Protein AF-A0A933DJF2-F1 (afdb_monomer_lite)

pLDDT: mean 72.66, std 17.28, range [29.53, 96.0]

Sequence (293 aa):
MDVRRILSVLAVIAGLLLCGTALVAMSTLIEMKQTAKNAYNLLVQTKKEAKAEVARLLETRGMERNAILVGRQRRLTEVESIAVLFSNAAPKAEWVSVVRTGSGPTPAEAPSFKDRVCVEVDRFWAMSRALRAMRPGSGSGITWEELGIQKSAAEKMYWDAGITAARSVFGAFQAPRKDREGDGCGNLSSFLDPLTLGNEIVYILDAIGGEPKHIGGSPAHLRQWVLYDMRARLAEMRAEGGTDAQVKVIAMAKAAMKGEPWKYTATELALTADEAKATEPPVGKQVEEPKNG

Secondary structure (DSSP, 8-state):
--HHHHHHHHHHHHHHHHHHHHHHHHHHHHHHHHHHHHHHHHHHHHHHHHHHHHHHHHHHHHHHHHHHHHHHHHHHHHHHHHHHTTTT-S-TTTHHHHTTTS-PPPTT-PPPHHHHHHHHHHHHHHHHHHHHHTSTTSS----TGGGT--HHHHHHHHHHHHHHHHHHHHHHTTS-HHHH-SEEETTEEESS-HHHHHHHHHHHHHHTT--GGGGT--HHHHHHHHHHHHHHHHHHHHHH-HHHHHHHHHHHHHHHHHSTTT---TTTTT--HHHHHHHSPP-----------

Radius of gyration: 41.7 Å; chains: 1; bounding box: 83×97×118 Å

Foldseek 3Di:
DDPVVVVVVVVVVVVVVVVVVVVVVVVVVVVVVVVVVVVVVVVVVVVVVVVVVVVVVVVVVVVVVVVLVVLLVVLVVLLLVLVVVLPPPDDPFCLLPPVDPNDTDDPVCDDQLQSQLQSLLVNLVSLLVSVCLQDPPNSNPDHCVNSVHDPVSSLVSNLVSLLVNLLSLLCLLVDDVVSQPDAHHDQQRGSLQLVSSLVSSVVSQVSSVHAVVSSVDHPVRSLVSSLVSLLVSLVVLVVVDDDVSLVVSLVSVLCQCPDPPRNDQCVSSVHDPVSNVSSDDPPDPPPPDPPDD

Structure (mmCIF, N/CA/C/O backbone):
data_AF-A0A933DJF2-F1
#
_entry.id   AF-A0A933DJF2-F1
#
loop_
_atom_site.group_PDB
_atom_site.id
_atom_site.type_symbol
_atom_site.label_atom_id
_atom_site.label_alt_id
_atom_site.label_comp_id
_atom_site.label_asym_id
_atom_site.label_entity_id
_atom_site.label_seq_id
_atom_site.pdbx_PDB_ins_code
_atom_site.Cartn_x
_atom_site.Cartn_y
_atom_site.Cartn_z
_atom_site.occupancy
_atom_site.B_iso_or_equiv
_atom_site.auth_seq_id
_atom_site.auth_comp_id
_atom_site.auth_asym_id
_atom_site.auth_atom_id
_atom_site.pdbx_PDB_model_num
ATOM 1 N N . MET A 1 1 ? -52.878 74.086 87.624 1.00 54.19 1 MET A N 1
ATOM 2 C CA . MET A 1 1 ? -52.801 73.311 86.367 1.00 54.19 1 MET A CA 1
ATOM 3 C C . MET A 1 1 ? -53.099 71.870 86.728 1.00 54.19 1 MET A C 1
ATOM 5 O O . MET A 1 1 ? -52.426 71.330 87.594 1.00 54.19 1 MET A O 1
ATOM 9 N N . ASP A 1 2 ? -54.200 71.334 86.215 1.00 58.88 2 ASP A N 1
ATOM 10 C CA . ASP A 1 2 ? -54.864 70.165 86.794 1.00 58.88 2 ASP A CA 1
ATOM 11 C C . ASP A 1 2 ? -54.139 68.866 86.411 1.00 58.88 2 ASP A C 1
ATOM 13 O O . ASP A 1 2 ? -53.989 68.561 85.224 1.00 58.88 2 ASP A O 1
ATOM 17 N N . VAL A 1 3 ? -53.679 68.112 87.413 1.00 65.88 3 VAL A N 1
ATOM 18 C CA . VAL A 1 3 ? -52.906 66.862 87.266 1.00 65.88 3 VAL A CA 1
ATOM 19 C C . VAL A 1 3 ? -53.637 65.864 86.359 1.00 65.88 3 VAL A C 1
ATOM 21 O O . VAL A 1 3 ? -53.003 65.131 85.598 1.00 65.88 3 VAL A O 1
ATOM 24 N N . ARG A 1 4 ? -54.978 65.913 86.335 1.00 67.06 4 ARG A N 1
ATOM 25 C CA . ARG A 1 4 ? -55.812 65.119 85.422 1.00 67.06 4 ARG A CA 1
ATOM 26 C C . ARG A 1 4 ? -55.569 65.422 83.942 1.00 67.06 4 ARG A C 1
ATOM 28 O O . ARG A 1 4 ? -55.528 64.490 83.150 1.00 67.06 4 ARG A O 1
ATOM 35 N N . ARG A 1 5 ? -55.366 66.685 83.544 1.00 67.75 5 ARG A N 1
ATOM 36 C CA . ARG A 1 5 ? -55.108 67.028 82.130 1.00 67.75 5 ARG A CA 1
ATOM 37 C C . ARG A 1 5 ? -53.734 66.547 81.664 1.00 67.75 5 ARG A C 1
ATOM 39 O O . ARG A 1 5 ? -53.618 66.093 80.533 1.00 67.75 5 ARG A O 1
ATOM 46 N N . ILE A 1 6 ? -52.721 66.603 82.530 1.00 69.56 6 ILE A N 1
ATOM 47 C CA . ILE A 1 6 ? -51.364 66.126 82.209 1.00 69.56 6 ILE A CA 1
ATOM 48 C C . ILE A 1 6 ? -51.359 64.600 82.045 1.00 69.56 6 ILE A C 1
ATOM 50 O O . ILE A 1 6 ? -50.809 64.095 81.069 1.00 69.56 6 ILE A O 1
ATOM 54 N N . LEU A 1 7 ? -52.038 63.872 82.940 1.00 68.00 7 LEU A N 1
ATOM 55 C CA . LEU A 1 7 ? -52.189 62.416 82.841 1.00 68.00 7 LEU A CA 1
ATOM 56 C C . LEU A 1 7 ? -52.940 61.991 81.572 1.00 68.00 7 LEU A C 1
ATOM 58 O O . LEU A 1 7 ? -52.508 61.057 80.903 1.00 68.00 7 LEU A O 1
ATOM 62 N N . SER A 1 8 ? -54.009 62.699 81.192 1.00 69.94 8 SER A N 1
ATOM 63 C CA . SER A 1 8 ? -54.739 62.402 79.953 1.00 69.94 8 SER A CA 1
ATOM 64 C C . SER A 1 8 ? -53.899 62.648 78.698 1.00 69.94 8 SER A C 1
ATOM 66 O O . SER A 1 8 ? -53.937 61.842 77.773 1.00 69.94 8 SER A O 1
ATOM 68 N N . VAL A 1 9 ? -53.106 63.725 78.657 1.00 71.25 9 VAL A N 1
ATOM 69 C CA . VAL A 1 9 ? -52.222 64.010 77.513 1.00 71.25 9 VAL A CA 1
ATOM 70 C C . VAL A 1 9 ? -51.091 62.980 77.420 1.00 71.25 9 VAL A C 1
ATOM 72 O O . VAL A 1 9 ? -50.820 62.479 76.331 1.00 71.25 9 VAL A O 1
ATOM 75 N N . LEU A 1 10 ? -50.482 62.592 78.546 1.00 70.06 10 LEU A N 1
ATOM 76 C CA . LEU A 1 10 ? -49.468 61.532 78.577 1.00 70.06 10 LEU A CA 1
ATOM 77 C C . LEU A 1 10 ? -50.036 60.171 78.150 1.00 70.06 10 LEU A C 1
ATOM 79 O O . LEU A 1 10 ? -49.372 59.448 77.411 1.00 70.06 10 LEU A O 1
ATOM 83 N N . ALA A 1 11 ? -51.270 59.842 78.543 1.00 69.56 11 ALA A N 1
ATOM 84 C CA . ALA A 1 11 ? -51.943 58.615 78.117 1.00 69.56 11 ALA A CA 1
ATOM 85 C C . ALA A 1 11 ? -52.214 58.592 76.602 1.00 69.56 11 ALA A C 1
ATOM 87 O O . ALA A 1 11 ? -52.020 57.563 75.957 1.00 69.56 11 ALA A O 1
ATOM 88 N N . VAL A 1 12 ? -52.604 59.729 76.014 1.00 71.00 12 VAL A N 1
ATOM 89 C CA . VAL A 1 12 ? -52.817 59.854 74.561 1.00 71.00 12 VAL A CA 1
ATOM 90 C C . VAL A 1 12 ? -51.496 59.741 73.794 1.00 71.00 12 VAL A C 1
ATOM 92 O O . VAL A 1 12 ? -51.432 59.024 72.798 1.00 71.00 12 VAL A O 1
ATOM 95 N N . ILE A 1 13 ? -50.425 60.383 74.271 1.00 71.12 13 ILE A N 1
ATOM 96 C CA . ILE A 1 13 ? -49.093 60.286 73.654 1.00 71.12 13 ILE A CA 1
ATOM 97 C C . ILE A 1 13 ? -48.558 58.849 73.741 1.00 71.12 13 ILE A C 1
ATOM 99 O O . ILE A 1 13 ? -48.074 58.317 72.743 1.00 71.12 13 ILE A O 1
ATOM 103 N N . ALA A 1 14 ? -48.700 58.189 74.895 1.00 68.00 14 ALA A N 1
ATOM 104 C CA . ALA A 1 14 ? -48.321 56.787 75.061 1.00 68.00 14 ALA A CA 1
ATOM 105 C C . ALA A 1 14 ? -49.133 55.859 74.138 1.00 68.00 14 ALA A C 1
ATOM 107 O O . ALA A 1 14 ? -48.563 54.972 73.505 1.00 68.00 14 ALA A O 1
ATOM 108 N N . GLY A 1 15 ? -50.442 56.096 73.994 1.00 66.69 15 GLY A N 1
ATOM 109 C CA . GLY A 1 15 ? -51.305 55.346 73.078 1.00 66.69 15 GLY A CA 1
ATOM 110 C C . GLY A 1 15 ? -50.923 55.523 71.604 1.00 66.69 15 GLY A C 1
ATOM 111 O O . GLY A 1 15 ? -50.866 54.544 70.861 1.00 66.69 15 GLY A O 1
ATOM 112 N N . LEU A 1 16 ? -50.592 56.746 71.179 1.00 70.50 16 LEU A N 1
ATOM 113 C CA . LEU A 1 16 ? -50.143 57.026 69.811 1.00 70.50 16 LEU A CA 1
ATOM 114 C C . LEU A 1 16 ? -48.764 56.415 69.514 1.00 70.50 16 LEU A C 1
ATOM 116 O O . LEU A 1 16 ? -48.565 55.876 68.426 1.00 70.50 16 LEU A O 1
ATOM 120 N N . LEU A 1 17 ? -47.837 56.426 70.479 1.00 66.75 17 LEU A N 1
ATOM 121 C CA . LEU A 1 17 ? -46.532 55.761 70.355 1.00 66.75 17 LEU A CA 1
ATOM 122 C C . LEU A 1 17 ? -46.670 54.230 70.262 1.00 66.75 17 LEU A C 1
ATOM 124 O O . LEU A 1 17 ? -45.988 53.594 69.453 1.00 66.75 17 LEU A O 1
ATOM 128 N N . LEU A 1 18 ? -47.588 53.630 71.026 1.00 67.38 18 LEU A N 1
ATOM 129 C CA . LEU A 1 18 ? -47.886 52.195 70.949 1.00 67.38 18 LEU A CA 1
ATOM 130 C C . LEU A 1 18 ? -48.547 51.815 69.614 1.00 67.38 18 LEU A C 1
ATOM 132 O O . LEU A 1 18 ? -48.162 50.823 69.000 1.00 67.38 18 LEU A O 1
ATOM 136 N N . CYS A 1 19 ? -49.474 52.629 69.101 1.00 69.12 19 CYS A N 1
ATOM 137 C CA . CYS A 1 19 ? -50.055 52.417 67.771 1.00 69.12 19 CYS A CA 1
ATOM 138 C C . CYS A 1 19 ? -49.021 52.575 66.646 1.00 69.12 19 CYS A C 1
ATOM 140 O O . CYS A 1 19 ? -49.000 51.767 65.718 1.00 69.12 19 CYS A O 1
ATOM 142 N N . GLY A 1 20 ? -48.141 53.578 66.730 1.00 63.91 20 GLY A N 1
ATOM 143 C CA . GLY A 1 20 ? -47.076 53.795 65.747 1.00 63.91 20 GLY A CA 1
ATOM 144 C C . GLY A 1 20 ? -46.091 52.627 65.685 1.00 63.91 20 GLY A C 1
ATOM 145 O O . GLY A 1 20 ? -45.784 52.129 64.604 1.00 63.91 20 GLY A O 1
ATOM 146 N N . THR A 1 21 ? -45.656 52.126 66.842 1.00 69.56 21 THR A N 1
ATOM 147 C CA . THR A 1 21 ? -44.764 50.955 66.918 1.00 69.56 21 THR A CA 1
ATOM 148 C C . THR A 1 21 ? -45.451 49.665 66.456 1.00 69.56 21 THR A C 1
ATOM 150 O O . THR A 1 21 ? -44.830 48.876 65.746 1.00 69.56 21 THR A O 1
ATOM 153 N N . ALA A 1 22 ? -46.743 49.476 66.752 1.00 67.19 22 ALA A N 1
ATOM 154 C CA . ALA A 1 22 ? -47.525 48.338 66.261 1.00 67.19 22 ALA A CA 1
ATOM 155 C C . ALA A 1 22 ? -47.721 48.351 64.730 1.00 67.19 22 ALA A C 1
ATOM 157 O O . ALA A 1 22 ? -47.629 47.303 64.089 1.00 67.19 22 ALA A O 1
ATOM 158 N N . LEU A 1 23 ? -47.946 49.522 64.125 1.00 69.44 23 LEU A N 1
ATOM 159 C CA . LEU A 1 23 ? -48.065 49.676 62.668 1.00 69.44 23 LEU A CA 1
ATOM 160 C C . LEU A 1 23 ? -46.741 49.399 61.950 1.00 69.44 23 LEU A C 1
ATOM 162 O O . LEU A 1 23 ? -46.726 48.675 60.955 1.00 69.44 23 LEU A O 1
ATOM 166 N N . VAL A 1 24 ? -45.625 49.905 62.483 1.00 70.25 24 VAL A N 1
ATOM 167 C CA . VAL A 1 24 ? -44.285 49.615 61.945 1.00 70.25 24 VAL A CA 1
ATOM 168 C C . VAL A 1 24 ? -43.959 48.123 62.075 1.00 70.25 24 VAL A C 1
ATOM 170 O O . VAL A 1 24 ? -43.458 47.525 61.125 1.00 70.25 24 VAL A O 1
ATOM 173 N N . ALA A 1 25 ? -44.304 47.487 63.200 1.00 67.38 25 ALA A N 1
ATOM 174 C CA . ALA A 1 25 ? -44.123 46.047 63.392 1.00 67.38 25 ALA A CA 1
ATOM 175 C C . ALA A 1 25 ? -44.991 45.197 62.440 1.00 67.38 25 ALA A C 1
ATOM 177 O O . ALA A 1 25 ? -44.537 44.171 61.935 1.00 67.38 25 ALA A O 1
ATOM 178 N N . MET A 1 26 ? -46.226 45.617 62.145 1.00 69.19 26 MET A N 1
ATOM 179 C CA . MET A 1 26 ? -47.062 44.934 61.150 1.00 69.19 26 MET A CA 1
ATOM 180 C C . MET A 1 26 ? -46.539 45.122 59.723 1.00 69.19 26 MET A C 1
ATOM 182 O O . MET A 1 26 ? -46.521 44.156 58.961 1.00 69.19 26 MET A O 1
ATOM 186 N N . SER A 1 27 ? -46.076 46.324 59.366 1.00 73.25 27 SER A N 1
ATOM 187 C CA . SER A 1 27 ? -45.491 46.595 58.046 1.00 73.25 27 SER A CA 1
ATOM 188 C C . SER A 1 27 ? -44.246 45.742 57.800 1.00 73.25 27 SER A C 1
ATOM 190 O O . SER A 1 27 ? -44.142 45.091 56.761 1.00 73.25 27 SER A O 1
ATOM 192 N N . THR A 1 28 ? -43.343 45.654 58.783 1.00 71.31 28 THR A N 1
ATOM 193 C CA . THR A 1 28 ? -42.137 44.816 58.677 1.00 71.31 28 THR A CA 1
ATOM 194 C C . THR A 1 28 ? -42.477 43.329 58.596 1.00 71.31 28 THR A C 1
ATOM 196 O O . THR A 1 28 ? -41.889 42.614 57.791 1.00 71.31 28 THR A O 1
ATOM 199 N N . LEU A 1 29 ? -43.482 42.845 59.335 1.00 70.06 29 LEU A N 1
ATOM 200 C CA . LEU A 1 29 ? -43.956 41.459 59.217 1.00 70.06 29 LEU A CA 1
ATOM 201 C C . LEU A 1 29 ? -44.534 41.136 57.831 1.00 70.06 29 LEU A C 1
ATOM 203 O O . LEU A 1 29 ? -44.340 40.025 57.329 1.00 70.06 29 LEU A O 1
ATOM 207 N N . ILE A 1 30 ? -45.243 42.079 57.208 1.00 74.38 30 ILE A N 1
ATOM 208 C CA . ILE A 1 30 ? -45.786 41.918 55.852 1.00 74.38 30 ILE A CA 1
ATOM 209 C C . ILE A 1 30 ? -44.646 41.871 54.828 1.00 74.38 30 ILE A C 1
ATOM 211 O O . ILE A 1 30 ? -44.611 40.956 54.002 1.00 74.38 30 ILE A O 1
ATOM 215 N N . GLU A 1 31 ? -43.676 42.781 54.921 1.00 77.12 31 GLU A N 1
ATOM 216 C CA . GLU A 1 31 ? -42.491 42.790 54.054 1.00 77.12 31 GLU A CA 1
ATOM 217 C C . GLU A 1 31 ? -41.641 41.526 54.222 1.00 77.12 31 GLU A C 1
ATOM 219 O O . GLU A 1 31 ? -41.220 40.924 53.230 1.00 77.12 31 GLU A O 1
ATOM 224 N N . MET A 1 32 ? -41.448 41.052 55.456 1.00 68.88 32 MET A N 1
ATOM 225 C CA . MET A 1 32 ? -40.736 39.801 55.731 1.00 68.88 32 MET A CA 1
ATOM 226 C C . MET A 1 32 ? -41.461 38.592 55.132 1.00 68.88 32 MET A C 1
ATOM 228 O O . MET A 1 32 ? -40.817 37.737 54.522 1.00 68.88 32 MET A O 1
ATOM 232 N N . LYS A 1 33 ? -42.797 38.522 55.232 1.00 72.94 33 LYS A N 1
ATOM 233 C CA . LYS A 1 33 ? -43.589 37.455 54.593 1.00 72.94 33 LYS A CA 1
ATOM 234 C C . LYS A 1 33 ? -43.494 37.501 53.071 1.00 72.94 33 LYS A C 1
ATOM 236 O O . LYS A 1 33 ? -43.347 36.453 52.442 1.00 72.94 33 LYS A O 1
ATOM 241 N N . GLN A 1 34 ? -43.552 38.691 52.480 1.00 76.50 34 GLN A N 1
ATOM 242 C CA . GLN A 1 34 ? -43.439 38.865 51.033 1.00 76.50 34 GLN A CA 1
ATOM 243 C C . GLN A 1 34 ? -42.040 38.465 50.539 1.00 76.50 34 GLN A C 1
ATOM 245 O O . GLN A 1 34 ? -41.910 37.735 49.557 1.00 76.50 34 GLN A O 1
ATOM 250 N N . THR A 1 35 ? -40.996 38.859 51.270 1.00 74.12 35 THR A N 1
ATOM 251 C CA . THR A 1 35 ? -39.601 38.508 50.972 1.00 74.12 35 THR A CA 1
ATOM 252 C C . THR A 1 35 ? -39.369 37.003 51.096 1.00 74.12 35 THR A C 1
ATOM 254 O O . THR A 1 35 ? -38.789 36.396 50.198 1.00 74.12 35 THR A O 1
ATOM 257 N N . ALA A 1 36 ? -39.898 36.369 52.147 1.00 62.66 36 ALA A N 1
ATOM 258 C CA . ALA A 1 36 ? -39.829 34.920 52.325 1.00 62.66 36 ALA A CA 1
ATOM 259 C C . ALA A 1 36 ? -40.556 34.163 51.200 1.00 62.66 36 ALA A C 1
ATOM 261 O O . ALA A 1 36 ? -40.048 33.161 50.698 1.00 62.66 36 ALA A O 1
ATOM 262 N N . LYS A 1 37 ? -41.714 34.663 50.751 1.00 73.56 37 LYS A N 1
ATOM 263 C CA . LYS A 1 37 ? -42.463 34.085 49.625 1.00 73.56 37 LYS A CA 1
ATOM 264 C C . LYS A 1 37 ? -41.700 34.213 48.304 1.00 73.56 37 LYS A C 1
ATOM 266 O O . LYS A 1 37 ? -41.642 33.251 47.542 1.00 73.56 37 LYS A O 1
ATOM 271 N N . ASN A 1 38 ? -41.075 35.361 48.050 1.00 76.19 38 ASN A N 1
ATOM 272 C CA . ASN A 1 38 ? -40.258 35.578 46.855 1.00 76.19 38 ASN A CA 1
ATOM 273 C C . ASN A 1 38 ? -39.005 34.689 46.858 1.00 76.19 38 ASN A C 1
ATOM 275 O O . ASN A 1 38 ? -38.710 34.051 45.849 1.00 76.19 38 ASN A O 1
ATOM 279 N N . ALA A 1 39 ? -38.321 34.575 48.001 1.00 60.12 39 ALA A N 1
ATOM 280 C CA . ALA A 1 39 ? -37.176 33.682 48.168 1.00 60.12 39 ALA A CA 1
ATOM 281 C C . ALA A 1 39 ? -37.566 32.208 47.969 1.00 60.12 39 ALA A C 1
ATOM 283 O O . ALA A 1 39 ? -36.863 31.464 47.286 1.00 60.12 39 ALA A O 1
ATOM 284 N N . TYR A 1 40 ? -38.719 31.792 48.500 1.00 68.38 40 TYR A N 1
ATOM 285 C CA . TYR A 1 40 ? -39.252 30.447 48.290 1.00 68.38 40 TYR A CA 1
ATOM 286 C C . TYR A 1 40 ? -39.563 30.173 46.813 1.00 68.38 40 TYR A C 1
ATOM 288 O O . TYR A 1 40 ? -39.154 29.142 46.280 1.00 68.38 40 TYR A O 1
ATOM 296 N N . ASN A 1 41 ? -40.225 31.104 46.122 1.00 75.50 41 ASN A N 1
ATOM 297 C CA . ASN A 1 41 ? -40.526 30.961 44.696 1.00 75.50 41 ASN A CA 1
ATOM 298 C C . ASN A 1 41 ? -39.248 30.868 43.849 1.00 75.50 41 ASN A C 1
ATOM 300 O O . ASN A 1 41 ? -39.167 30.020 42.960 1.00 75.50 41 ASN A O 1
ATOM 304 N N . LEU A 1 42 ? -38.228 31.671 44.169 1.00 75.06 42 LEU A N 1
ATOM 305 C CA . LEU A 1 42 ? -36.927 31.621 43.504 1.00 75.06 42 LEU A CA 1
ATOM 306 C C . LEU A 1 42 ? -36.221 30.273 43.734 1.00 75.06 42 LEU A C 1
ATOM 308 O O . LEU A 1 42 ? -35.676 29.689 42.799 1.00 75.06 42 LEU A O 1
ATOM 312 N N . LEU A 1 43 ? -36.278 29.727 44.953 1.00 64.88 43 LEU A N 1
ATOM 313 C CA . LEU A 1 43 ? -35.737 28.397 45.267 1.00 64.88 43 LEU A CA 1
ATOM 314 C C . LEU A 1 43 ? -36.464 27.276 44.512 1.00 64.88 43 LEU A C 1
ATOM 316 O O . LEU A 1 43 ? -35.839 26.333 44.026 1.00 64.88 43 LEU A O 1
ATOM 320 N N . VAL A 1 44 ? -37.789 27.365 44.386 1.00 76.94 44 VAL A N 1
ATOM 321 C CA . VAL A 1 44 ? -38.575 26.388 43.620 1.00 76.94 44 VAL A CA 1
ATOM 322 C C . VAL A 1 44 ? -38.231 26.461 42.131 1.00 76.94 44 VAL A C 1
ATOM 324 O O . VAL A 1 44 ? -38.064 25.419 41.492 1.00 76.94 44 VAL A O 1
ATOM 327 N N . GLN A 1 45 ? -38.079 27.667 41.585 1.00 77.75 45 GLN A N 1
ATOM 328 C CA . GLN A 1 45 ? -37.743 27.876 40.181 1.00 77.75 45 GLN A CA 1
ATOM 329 C C . GLN A 1 45 ? -36.323 27.396 39.849 1.00 77.75 45 GLN A C 1
ATOM 331 O O . GLN A 1 45 ? -36.158 26.582 38.941 1.00 77.75 45 GLN A O 1
ATOM 336 N N . THR A 1 46 ? -35.325 27.778 40.646 1.00 67.50 46 THR A N 1
ATOM 337 C CA . THR A 1 46 ? -33.933 27.315 40.477 1.00 67.50 46 THR A CA 1
ATOM 338 C C . THR A 1 46 ? -33.811 25.795 40.603 1.00 67.50 46 THR A C 1
ATOM 340 O O . THR A 1 46 ? -33.107 25.157 39.823 1.00 67.50 46 THR A O 1
ATOM 343 N N . LYS A 1 47 ? -34.564 25.162 41.514 1.00 69.31 47 LYS A N 1
ATOM 344 C CA . LYS A 1 47 ? -34.628 23.694 41.613 1.00 69.31 47 LYS A CA 1
ATOM 345 C C . LYS A 1 47 ? -35.240 23.047 40.366 1.00 69.31 47 LYS A C 1
ATOM 347 O O . LYS A 1 47 ? -34.832 21.948 39.987 1.00 69.31 47 LYS A O 1
ATOM 352 N N . LYS A 1 48 ? -36.231 23.687 39.742 1.00 80.12 48 LYS A N 1
ATOM 353 C CA . LYS A 1 48 ? -36.858 23.201 38.504 1.00 80.12 48 LYS A CA 1
A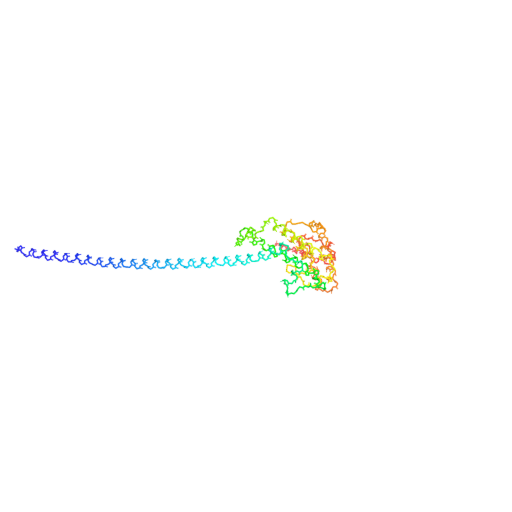TOM 354 C C . LYS A 1 48 ? -35.895 23.311 37.320 1.00 80.12 48 LYS A C 1
ATOM 356 O O . LYS A 1 48 ? -35.770 22.350 36.568 1.00 80.12 48 LYS A O 1
ATOM 361 N N . GLU A 1 49 ? -35.188 24.431 37.206 1.00 77.06 49 GLU A N 1
ATOM 362 C CA . GLU A 1 49 ? -34.166 24.667 36.179 1.00 77.06 49 GLU A CA 1
ATOM 363 C C . GLU A 1 49 ? -32.992 23.692 36.327 1.00 77.06 49 GLU A C 1
ATOM 365 O O . GLU A 1 49 ? -32.637 23.019 35.363 1.00 77.06 49 GLU A O 1
ATOM 370 N N . ALA A 1 50 ? -32.479 23.489 37.545 1.00 61.41 50 ALA A N 1
ATOM 371 C CA . ALA A 1 50 ? -31.424 22.510 37.809 1.00 61.41 50 ALA A CA 1
ATOM 372 C C . ALA A 1 50 ? -31.848 21.074 37.449 1.00 61.41 50 ALA A C 1
ATOM 374 O O . ALA A 1 50 ? -31.065 20.316 36.883 1.00 61.41 50 ALA A O 1
ATOM 375 N N . LYS A 1 51 ? -33.100 20.687 37.732 1.00 69.75 51 LYS A N 1
ATOM 376 C CA . LYS A 1 51 ? -33.630 19.377 37.316 1.00 69.75 51 LYS A CA 1
ATOM 377 C C . LYS A 1 51 ? -33.737 19.243 35.798 1.00 69.75 51 LYS A C 1
ATOM 379 O O . LYS A 1 51 ? -33.436 18.172 35.279 1.00 69.75 51 LYS A O 1
ATOM 384 N N . ALA A 1 52 ? -34.174 20.293 35.104 1.00 74.81 52 ALA A N 1
ATOM 385 C CA . ALA A 1 52 ? -34.268 20.295 33.647 1.00 74.81 52 ALA A CA 1
ATOM 386 C C . ALA A 1 52 ? -32.880 20.203 32.994 1.00 74.81 52 ALA A C 1
ATOM 388 O O . ALA A 1 52 ? -32.702 19.440 32.048 1.00 74.81 52 ALA A O 1
ATOM 389 N N . GLU A 1 53 ? -31.890 20.905 33.546 1.00 71.62 53 GLU A N 1
ATOM 390 C CA . GLU A 1 53 ? -30.508 20.853 33.069 1.00 71.62 53 GLU A CA 1
ATOM 391 C C . GLU A 1 53 ? -29.874 19.478 33.310 1.00 71.62 53 GLU A C 1
ATOM 393 O O . GLU A 1 53 ? -29.283 18.896 32.404 1.00 71.62 53 GLU A O 1
ATOM 398 N N . VAL A 1 54 ? -30.079 18.884 34.492 1.00 60.78 54 VAL A N 1
ATOM 399 C CA . VAL A 1 54 ? -29.643 17.504 34.769 1.00 60.78 54 VAL A CA 1
ATOM 400 C C . VAL A 1 54 ? -30.302 16.510 33.806 1.00 60.78 54 VAL A C 1
ATOM 402 O O . VAL A 1 54 ? -29.621 15.618 33.304 1.00 60.78 54 VAL A O 1
ATOM 405 N N . ALA A 1 55 ? -31.596 16.661 33.511 1.00 67.50 55 ALA A N 1
ATOM 406 C CA . ALA A 1 55 ? -32.292 15.804 32.551 1.00 67.50 55 ALA A CA 1
ATOM 407 C C . ALA A 1 55 ? -31.713 15.937 31.132 1.00 67.50 55 ALA A C 1
ATOM 409 O O . ALA A 1 55 ? -31.448 14.919 30.495 1.00 67.50 55 ALA A O 1
ATOM 410 N N . ARG A 1 56 ? -31.426 17.164 30.674 1.00 70.25 56 ARG A N 1
ATOM 411 C CA . ARG A 1 56 ? -30.754 17.412 29.389 1.00 70.25 56 ARG A CA 1
ATOM 412 C C . ARG A 1 56 ? -29.364 16.793 29.327 1.00 70.25 56 ARG A C 1
ATOM 414 O O . ARG A 1 56 ? -29.038 16.127 28.353 1.00 70.25 56 ARG A O 1
ATOM 421 N N . LEU A 1 57 ? -28.554 16.966 30.369 1.00 63.47 57 LEU A N 1
ATOM 422 C CA . LEU A 1 57 ? -27.215 16.375 30.429 1.00 63.47 57 LEU A CA 1
ATOM 423 C C . LEU A 1 57 ? -27.265 14.841 30.406 1.00 63.47 57 LEU A C 1
ATOM 425 O O . LEU A 1 57 ? -26.409 14.210 29.786 1.00 63.47 57 LEU A O 1
ATOM 429 N N . LEU A 1 58 ? -28.262 14.232 31.054 1.00 59.94 58 LEU A N 1
ATOM 430 C CA . LEU A 1 58 ? -28.483 12.785 31.010 1.00 59.94 58 LEU A CA 1
ATOM 431 C C . LEU A 1 58 ? -28.932 12.309 29.622 1.00 59.94 58 LEU A C 1
ATOM 433 O O . LEU A 1 58 ? -28.461 11.267 29.171 1.00 59.94 58 LEU A O 1
ATOM 437 N N . GLU A 1 59 ? -29.787 13.066 28.935 1.00 70.62 59 GLU A N 1
ATOM 438 C CA . GLU A 1 59 ? -30.227 12.772 27.567 1.00 70.62 59 GLU A CA 1
ATOM 439 C C . GLU A 1 59 ? -29.064 12.869 26.569 1.00 70.62 59 GLU A C 1
ATOM 441 O O . GLU A 1 59 ? -28.824 11.924 25.817 1.00 70.62 59 GLU A O 1
ATOM 446 N N . THR A 1 60 ? -28.263 13.938 26.629 1.00 67.00 60 THR A N 1
ATOM 447 C CA . THR A 1 60 ? -27.060 14.103 25.797 1.00 67.00 60 THR A CA 1
ATOM 448 C C . THR A 1 60 ? -26.049 12.986 26.045 1.00 67.00 60 THR A C 1
ATOM 450 O O . THR A 1 60 ? -25.608 12.343 25.094 1.00 67.00 60 THR A O 1
ATOM 453 N N . ARG A 1 61 ? -25.751 12.661 27.313 1.00 59.97 61 ARG A N 1
ATOM 454 C CA . ARG A 1 61 ? -24.883 11.517 27.651 1.00 59.97 61 ARG A CA 1
ATOM 455 C C . ARG A 1 61 ? -25.463 10.184 27.173 1.00 59.97 61 ARG A C 1
ATOM 457 O O . ARG A 1 61 ? -24.710 9.294 26.786 1.00 59.97 61 ARG A O 1
ATOM 464 N N . GLY A 1 62 ? -26.786 10.028 27.203 1.00 57.75 62 GLY A N 1
ATOM 465 C CA . GLY A 1 62 ? -27.487 8.857 26.677 1.00 57.75 62 GLY A CA 1
ATOM 466 C C . GLY A 1 62 ? -27.326 8.713 25.162 1.00 57.75 62 GLY A C 1
ATOM 467 O O . GLY A 1 62 ? -26.999 7.627 24.683 1.00 57.75 62 GLY A O 1
ATOM 468 N N . MET A 1 63 ? -27.479 9.809 24.416 1.00 60.84 63 MET A N 1
ATOM 469 C CA . MET A 1 63 ? -27.260 9.852 22.967 1.00 60.84 63 MET A CA 1
ATOM 470 C C . MET A 1 63 ? -25.796 9.593 22.596 1.00 60.84 63 MET A C 1
ATOM 472 O O . MET A 1 63 ? -25.534 8.774 21.717 1.00 60.84 63 MET A O 1
ATOM 476 N N . GLU A 1 64 ? -24.840 10.215 23.292 1.00 59.62 64 GLU A N 1
ATOM 477 C CA . GLU A 1 64 ? -23.403 9.970 23.104 1.00 59.62 64 GLU A CA 1
ATOM 478 C C . GLU A 1 64 ? -23.050 8.502 23.355 1.00 59.62 64 GLU A C 1
ATOM 480 O O . GLU A 1 64 ? -22.382 7.863 22.539 1.00 59.62 64 GLU A O 1
ATOM 485 N N . ARG A 1 65 ? -23.561 7.923 24.449 1.00 58.12 65 ARG A N 1
ATOM 486 C CA . ARG A 1 65 ? -23.370 6.504 24.762 1.00 58.12 65 ARG A CA 1
ATOM 487 C C . ARG A 1 65 ? -23.969 5.603 23.682 1.00 58.12 65 ARG A C 1
ATOM 489 O O . ARG A 1 65 ? -23.319 4.640 23.287 1.00 58.12 65 ARG A O 1
ATOM 496 N N . ASN A 1 66 ? -25.161 5.914 23.172 1.00 54.88 66 ASN A N 1
ATOM 497 C CA . ASN A 1 66 ? -25.770 5.163 22.072 1.00 54.88 66 ASN A CA 1
ATOM 498 C C . ASN A 1 66 ? -24.963 5.274 20.773 1.00 54.88 66 ASN A C 1
ATOM 500 O O . ASN A 1 66 ? -24.751 4.260 20.115 1.00 54.88 66 ASN A O 1
ATOM 504 N N . ALA A 1 67 ? -24.455 6.456 20.419 1.00 50.22 67 ALA A N 1
ATOM 505 C CA . ALA A 1 67 ? -23.598 6.629 19.247 1.00 50.22 67 ALA A CA 1
ATOM 506 C C . ALA A 1 67 ? -22.294 5.818 19.368 1.00 50.22 67 ALA A C 1
ATOM 508 O O . ALA A 1 67 ? -21.878 5.160 18.411 1.00 50.22 67 ALA A O 1
ATOM 509 N N . ILE A 1 68 ? -21.689 5.791 20.562 1.00 58.47 68 ILE A N 1
ATOM 510 C CA . ILE A 1 68 ? -20.520 4.954 20.866 1.00 58.47 68 ILE A CA 1
ATOM 511 C C . ILE A 1 68 ? -20.865 3.465 20.728 1.00 58.47 68 ILE A C 1
ATOM 513 O O . ILE A 1 68 ? -20.100 2.727 20.109 1.00 58.47 68 ILE A O 1
ATOM 517 N N . LEU A 1 69 ? -22.010 3.018 21.256 1.00 57.59 69 LEU A N 1
ATOM 518 C CA . LEU A 1 69 ? -22.448 1.618 21.197 1.00 57.59 69 LEU A CA 1
ATOM 519 C C . LEU A 1 69 ? -22.788 1.165 19.772 1.00 57.59 69 LEU A C 1
ATOM 521 O O . LEU A 1 69 ? -22.343 0.097 19.366 1.00 57.59 69 LEU A O 1
ATOM 525 N N . VAL A 1 70 ? -23.504 1.975 18.989 1.00 58.78 70 VAL A N 1
ATOM 526 C CA . VAL A 1 70 ? -23.809 1.686 17.575 1.00 58.78 70 VAL A CA 1
ATOM 527 C C . VAL A 1 70 ? -22.524 1.663 16.745 1.00 58.78 70 VAL A C 1
ATOM 529 O O . VAL A 1 70 ? -22.309 0.743 15.954 1.00 58.78 70 VAL A O 1
ATOM 532 N N . GLY A 1 71 ? -21.622 2.626 16.964 1.00 57.25 71 GLY A N 1
ATOM 533 C CA . GLY A 1 71 ? -20.303 2.636 16.333 1.00 57.25 71 GLY A CA 1
ATOM 534 C C . GLY A 1 71 ? -19.459 1.420 16.722 1.00 57.25 71 GLY A C 1
ATOM 535 O O . GLY A 1 71 ? -18.786 0.838 15.872 1.00 57.25 71 GLY A O 1
ATOM 536 N N . ARG A 1 72 ? -19.518 0.995 17.990 1.00 57.25 72 ARG A N 1
ATOM 537 C CA . ARG A 1 72 ? -18.870 -0.229 18.475 1.00 57.25 72 ARG A CA 1
ATOM 538 C C . ARG A 1 72 ? -19.472 -1.470 17.821 1.00 57.25 72 ARG A C 1
ATOM 540 O O . ARG A 1 72 ? -18.705 -2.262 17.299 1.00 57.25 72 ARG A O 1
ATOM 547 N N . GLN A 1 73 ? -20.796 -1.607 17.757 1.00 57.50 73 GLN A N 1
ATOM 548 C CA . GLN A 1 73 ? -21.464 -2.762 17.146 1.00 57.50 73 GLN A CA 1
ATOM 549 C C . GLN A 1 73 ? -21.137 -2.900 15.656 1.00 57.50 73 GLN A C 1
ATOM 551 O O . GLN A 1 73 ? -20.847 -3.998 15.185 1.00 57.50 73 GLN A O 1
ATOM 556 N N . ARG A 1 74 ? -21.128 -1.785 14.913 1.00 57.69 74 ARG A N 1
ATOM 557 C CA . ARG A 1 74 ? -20.733 -1.777 13.498 1.00 57.69 74 ARG A CA 1
ATOM 558 C C . ARG A 1 74 ? -19.292 -2.253 13.317 1.00 57.69 74 ARG A C 1
ATOM 560 O O . ARG A 1 74 ? -19.037 -3.086 12.456 1.00 57.69 74 ARG A O 1
ATOM 567 N N . ARG A 1 75 ? -18.368 -1.758 14.147 1.00 56.44 75 ARG A N 1
ATOM 568 C CA . ARG A 1 75 ? -16.962 -2.191 14.131 1.00 56.44 75 ARG A CA 1
ATOM 569 C C . ARG A 1 75 ? -16.807 -3.652 14.542 1.00 56.44 75 ARG A C 1
ATOM 571 O O . ARG A 1 75 ? -16.001 -4.346 13.946 1.00 56.44 75 ARG A O 1
ATOM 578 N N . LEU A 1 76 ? -17.586 -4.120 15.513 1.00 57.19 76 LEU A N 1
ATOM 579 C CA . LEU A 1 76 ? -17.576 -5.512 15.956 1.00 57.19 76 LEU A CA 1
ATOM 580 C C . LEU A 1 76 ? -18.045 -6.433 14.828 1.00 57.19 76 LEU A C 1
ATOM 582 O O . LEU A 1 76 ? -17.350 -7.380 14.512 1.00 57.19 76 LEU A O 1
ATOM 586 N N . THR A 1 77 ? -19.113 -6.059 14.121 1.00 60.62 77 THR A N 1
ATOM 587 C CA . THR A 1 77 ? -19.604 -6.793 12.940 1.00 60.62 77 THR A CA 1
ATOM 588 C C . THR A 1 77 ? -18.571 -6.809 11.807 1.00 60.62 77 THR A C 1
ATOM 590 O O . THR A 1 77 ? -18.345 -7.841 11.183 1.00 60.62 77 THR A O 1
ATOM 593 N N . GLU A 1 78 ? -17.916 -5.675 11.534 1.00 58.47 78 GLU A N 1
ATOM 594 C CA . GLU A 1 78 ? -16.855 -5.586 10.521 1.00 58.47 78 GLU A CA 1
ATOM 595 C C . GLU A 1 78 ? -15.675 -6.493 10.891 1.00 58.47 78 GLU A C 1
ATOM 597 O O . GLU A 1 78 ? -15.230 -7.298 10.076 1.00 58.47 78 GLU A O 1
ATOM 602 N N . VAL A 1 79 ? -15.223 -6.439 12.142 1.00 54.03 79 VAL A N 1
ATOM 603 C CA . VAL A 1 79 ? -14.119 -7.258 12.642 1.00 54.03 79 VAL A CA 1
ATOM 604 C C . VAL A 1 79 ? -14.484 -8.746 12.716 1.00 54.03 79 VAL A C 1
ATOM 606 O O . VAL A 1 79 ? -13.657 -9.568 12.344 1.00 54.03 79 VAL A O 1
ATOM 609 N N . GLU A 1 80 ? -15.702 -9.108 13.120 1.00 56.06 80 GLU A N 1
ATOM 610 C CA . GLU A 1 80 ? -16.210 -10.488 13.123 1.00 56.06 80 GLU A CA 1
ATOM 611 C C . GLU A 1 80 ? -16.319 -11.049 11.706 1.00 56.06 80 GLU A C 1
ATOM 613 O O . GLU A 1 80 ? -15.876 -12.167 11.451 1.00 56.06 80 GLU A O 1
ATOM 618 N N . SER A 1 81 ? -16.843 -10.263 10.759 1.00 57.06 81 SER A N 1
ATOM 619 C CA . SER A 1 81 ? -16.893 -10.667 9.351 1.00 57.06 81 SER A CA 1
ATOM 620 C C . SER A 1 81 ? -15.488 -10.937 8.819 1.00 57.06 81 SER A C 1
ATOM 622 O O . SER A 1 81 ? -15.250 -11.948 8.175 1.00 57.06 81 SER A O 1
ATOM 624 N N . ILE A 1 82 ? -14.528 -10.096 9.188 1.00 53.84 82 ILE A N 1
ATOM 625 C CA . ILE A 1 82 ? -13.122 -10.220 8.826 1.00 53.84 82 ILE A CA 1
ATOM 626 C C . ILE A 1 82 ? -12.471 -11.434 9.530 1.00 53.84 82 ILE A C 1
ATOM 628 O O . ILE A 1 82 ? -11.763 -12.203 8.888 1.00 53.84 82 ILE A O 1
ATOM 632 N N . ALA A 1 83 ? -12.787 -11.687 10.801 1.00 51.12 83 ALA A N 1
ATOM 633 C CA . ALA A 1 83 ? -12.337 -12.832 11.596 1.00 51.12 83 ALA A CA 1
ATOM 634 C C . ALA A 1 83 ? -12.830 -14.193 11.071 1.00 51.12 83 ALA A C 1
ATOM 636 O O . ALA A 1 83 ? -12.042 -15.136 10.972 1.00 51.12 83 ALA A O 1
ATOM 637 N N . VAL A 1 84 ? -14.106 -14.299 10.686 1.00 52.75 84 VAL A N 1
ATOM 638 C CA . VAL A 1 84 ? -14.689 -15.506 10.063 1.00 52.75 84 VAL A CA 1
ATOM 639 C C . VAL A 1 84 ? -13.986 -15.840 8.744 1.00 52.75 84 VAL A C 1
ATOM 641 O O . VAL A 1 84 ? -13.786 -17.005 8.406 1.00 52.75 84 VAL A O 1
ATOM 644 N N . LEU A 1 85 ? -13.518 -14.824 8.023 1.00 51.06 85 LEU A N 1
ATOM 645 C CA . LEU A 1 85 ? -12.739 -14.996 6.795 1.00 51.06 85 LEU A CA 1
ATOM 646 C C . LEU A 1 85 ? -11.293 -15.449 7.042 1.00 51.06 85 LEU A C 1
ATOM 648 O O . LEU A 1 85 ? -10.596 -15.838 6.099 1.00 51.06 85 LEU A O 1
ATOM 652 N N . PHE A 1 86 ? -10.832 -15.411 8.293 1.00 51.22 86 PHE A N 1
ATOM 653 C CA . PHE A 1 86 ? -9.499 -15.854 8.693 1.00 51.22 86 PHE A CA 1
ATOM 654 C C . PHE A 1 86 ? -9.469 -17.243 9.330 1.00 51.22 86 PHE A C 1
ATOM 656 O O . PHE A 1 86 ? -8.419 -17.881 9.327 1.00 51.22 86 PHE A O 1
ATOM 663 N N . SER A 1 87 ? -10.595 -17.753 9.831 1.00 45.81 87 SER A N 1
ATOM 664 C CA . SER A 1 87 ? -10.661 -19.016 10.580 1.00 45.81 87 SER A CA 1
ATOM 665 C C . SER A 1 87 ? -10.687 -20.293 9.719 1.00 45.81 87 SER A C 1
ATOM 667 O O . SER A 1 87 ? -11.048 -21.354 10.216 1.00 45.81 87 SER A O 1
ATOM 669 N N . ASN A 1 88 ? -10.241 -20.241 8.456 1.00 39.66 88 ASN A N 1
ATOM 670 C CA . ASN A 1 88 ? -10.198 -21.376 7.511 1.00 39.66 88 ASN A CA 1
ATOM 671 C C . ASN A 1 88 ? -11.561 -21.934 7.032 1.00 39.66 88 ASN A C 1
ATOM 673 O O . ASN A 1 88 ? -11.591 -23.037 6.491 1.00 39.66 88 ASN A O 1
ATOM 677 N N . ALA A 1 89 ? -12.676 -21.204 7.162 1.00 35.88 89 ALA A N 1
ATOM 678 C CA . ALA A 1 89 ? -14.000 -21.723 6.777 1.00 35.88 89 ALA A CA 1
ATOM 679 C C . ALA A 1 89 ? -14.484 -21.358 5.357 1.00 35.88 89 ALA A C 1
ATOM 681 O O . ALA A 1 89 ? -15.371 -22.034 4.846 1.00 35.88 89 ALA A O 1
ATOM 682 N N . ALA A 1 90 ? -13.924 -20.340 4.692 1.00 35.06 90 ALA A N 1
ATOM 683 C CA . ALA A 1 90 ? -14.338 -19.996 3.329 1.00 35.06 90 ALA A CA 1
ATOM 684 C C . ALA A 1 90 ? -13.440 -20.708 2.296 1.00 35.06 90 ALA A C 1
ATOM 686 O O . ALA A 1 90 ? -12.221 -20.486 2.295 1.00 35.06 90 ALA A O 1
ATOM 687 N N . PRO A 1 91 ? -13.992 -21.538 1.389 1.00 35.62 91 PRO A N 1
ATOM 688 C CA . PRO A 1 91 ? -13.259 -22.028 0.232 1.00 35.62 91 PRO A CA 1
ATOM 689 C C . PRO A 1 91 ? -12.687 -20.827 -0.523 1.00 35.62 91 PRO A C 1
ATOM 691 O O . PRO A 1 91 ? -13.386 -19.840 -0.743 1.00 35.62 91 PRO A O 1
ATOM 694 N N . LYS A 1 92 ? -11.435 -20.929 -0.983 1.00 44.12 92 LYS A N 1
ATOM 695 C CA . LYS A 1 92 ? -10.721 -19.923 -1.800 1.00 44.12 92 LYS A CA 1
ATOM 696 C C . LYS A 1 92 ? -11.509 -19.393 -3.025 1.00 44.12 92 LYS A C 1
ATOM 698 O O . LYS A 1 92 ? -11.052 -18.456 -3.666 1.00 44.12 92 LYS A O 1
ATOM 703 N N . ALA A 1 93 ? -12.662 -19.981 -3.351 1.00 35.94 93 ALA A N 1
ATOM 704 C CA . ALA A 1 93 ? -13.568 -19.594 -4.427 1.00 35.94 93 ALA A CA 1
ATOM 705 C C . ALA A 1 93 ? -14.700 -18.627 -4.004 1.00 35.94 93 ALA A C 1
ATOM 707 O O . ALA A 1 93 ? -15.200 -17.887 -4.847 1.00 35.94 93 ALA A O 1
ATOM 708 N N . GLU A 1 94 ? -15.114 -18.580 -2.732 1.00 37.91 94 GLU A N 1
ATOM 709 C CA . GLU A 1 94 ? -16.338 -17.850 -2.347 1.00 37.91 94 GLU A CA 1
ATOM 710 C C . GLU A 1 94 ? -16.161 -16.322 -2.289 1.00 37.91 94 GLU A C 1
ATOM 712 O O . GLU A 1 94 ? -17.112 -15.587 -2.568 1.00 37.91 94 GLU A O 1
ATOM 717 N N . TRP A 1 95 ? -14.942 -15.815 -2.061 1.00 36.47 95 TRP A N 1
ATOM 718 C CA . TRP A 1 95 ? -14.663 -14.367 -2.105 1.00 36.47 95 TRP A CA 1
ATOM 719 C C . TRP A 1 95 ? -14.815 -13.752 -3.506 1.00 36.47 95 TRP A C 1
ATOM 721 O O . TRP A 1 95 ? -15.139 -12.571 -3.612 1.00 36.47 95 TRP A O 1
ATOM 731 N N . VAL A 1 96 ? -14.686 -14.553 -4.574 1.00 40.28 96 VAL A N 1
ATOM 732 C CA . VAL A 1 96 ? -14.953 -14.108 -5.958 1.00 40.28 96 VAL A CA 1
ATOM 733 C C . VAL A 1 96 ? -16.418 -13.676 -6.120 1.00 40.28 96 VAL A C 1
ATOM 735 O O . VAL A 1 96 ? -16.722 -12.784 -6.907 1.00 40.28 96 VAL A O 1
ATOM 738 N N . SER A 1 97 ? -17.327 -14.257 -5.328 1.00 34.69 97 SER A N 1
ATOM 739 C CA . SER A 1 97 ? -18.768 -13.999 -5.411 1.00 34.69 97 SER A CA 1
ATOM 740 C C . SER A 1 97 ? -19.273 -12.927 -4.435 1.00 34.69 97 SER A C 1
ATOM 742 O O . SER A 1 97 ? -20.170 -12.161 -4.794 1.00 34.69 97 SER A O 1
ATOM 744 N N . VAL A 1 98 ? -18.688 -12.822 -3.234 1.00 36.44 98 VAL A N 1
ATOM 745 C CA . VAL A 1 98 ? -19.181 -11.937 -2.157 1.00 36.44 98 VAL A CA 1
ATOM 746 C C . VAL A 1 98 ? -18.778 -10.474 -2.361 1.00 36.44 98 VAL A C 1
ATOM 748 O O . VAL A 1 98 ? -19.523 -9.579 -1.973 1.00 36.44 98 VAL A O 1
ATOM 751 N N . VAL A 1 99 ? -17.649 -10.203 -3.023 1.00 39.59 99 VAL A N 1
ATOM 752 C CA . VAL A 1 99 ? -17.206 -8.818 -3.274 1.00 39.59 99 VAL A CA 1
ATOM 753 C C . VAL A 1 99 ? -17.884 -8.199 -4.489 1.00 39.59 99 VAL A C 1
ATOM 755 O O . VAL A 1 99 ? -17.886 -6.976 -4.615 1.00 39.59 99 VAL A O 1
ATOM 758 N N . ARG A 1 100 ? -18.477 -9.003 -5.386 1.00 35.06 100 ARG A N 1
ATOM 759 C CA . ARG A 1 100 ? -18.966 -8.458 -6.656 1.00 35.06 100 ARG A CA 1
ATOM 760 C C . ARG A 1 100 ? -20.421 -8.753 -7.015 1.00 35.06 100 ARG A C 1
ATOM 762 O O . ARG A 1 100 ? -21.087 -7.782 -7.344 1.00 35.06 100 ARG A O 1
ATOM 769 N N . THR A 1 101 ? -20.969 -9.972 -6.943 1.00 31.86 101 THR A N 1
ATOM 770 C CA . THR A 1 101 ? -22.305 -10.206 -7.566 1.00 31.86 101 THR A CA 1
ATOM 771 C C . THR A 1 101 ? -23.073 -11.486 -7.176 1.00 31.86 101 THR A C 1
ATOM 773 O O . THR A 1 101 ? -24.019 -11.840 -7.871 1.00 31.86 101 THR A O 1
ATOM 776 N N . GLY A 1 102 ? -22.760 -12.198 -6.089 1.00 29.53 102 GLY A N 1
ATOM 777 C CA . GLY A 1 102 ? -23.671 -13.239 -5.570 1.00 29.53 102 GLY A CA 1
ATOM 778 C C . GLY A 1 102 ? -23.975 -14.412 -6.522 1.00 29.53 102 GLY A C 1
ATOM 779 O O . GLY A 1 102 ? -25.102 -14.896 -6.574 1.00 29.53 102 GLY A O 1
ATOM 780 N N . SER A 1 103 ? -22.992 -14.891 -7.285 1.00 31.58 103 SER A N 1
ATOM 781 C CA . SER A 1 103 ? -23.050 -16.175 -8.003 1.00 31.58 103 SER A CA 1
ATOM 782 C C . SER A 1 103 ? -21.626 -16.722 -8.132 1.00 31.58 103 SER A C 1
ATOM 784 O O . SER A 1 103 ? -20.722 -15.984 -8.519 1.00 31.58 103 SER A O 1
ATOM 786 N N . GLY A 1 104 ? -21.402 -17.966 -7.701 1.00 31.25 104 GLY A N 1
ATOM 787 C CA . GLY A 1 104 ? -20.071 -18.582 -7.641 1.00 31.25 104 GLY A CA 1
ATOM 788 C C . GLY A 1 104 ? -19.636 -19.194 -8.982 1.00 31.25 104 GLY A C 1
ATOM 789 O O . GLY A 1 104 ? -20.508 -19.680 -9.703 1.00 31.25 104 GLY A O 1
ATOM 790 N N . PRO A 1 105 ? -18.329 -19.218 -9.317 1.00 33.69 105 PRO A N 1
ATOM 791 C CA . PRO A 1 105 ? -17.883 -19.610 -10.649 1.00 33.69 105 PRO A CA 1
ATOM 792 C C . PRO A 1 105 ? -17.490 -21.101 -10.776 1.00 33.69 105 PRO A C 1
ATOM 794 O O . PRO A 1 105 ? -16.836 -21.676 -9.905 1.00 33.69 105 PRO A O 1
ATOM 797 N N . THR A 1 106 ? -17.858 -21.713 -11.900 1.00 35.69 106 THR A N 1
ATOM 798 C CA . THR A 1 106 ? -17.398 -22.994 -12.463 1.00 35.69 106 THR A CA 1
ATOM 799 C C . THR A 1 106 ? -15.972 -22.901 -13.053 1.00 35.69 106 THR A C 1
ATOM 801 O O . THR A 1 106 ? -15.456 -21.808 -13.262 1.00 35.69 106 THR A O 1
ATOM 804 N N . PRO A 1 107 ? -15.272 -24.017 -13.354 1.00 36.53 107 PRO A N 1
ATOM 805 C CA . PRO A 1 107 ? -13.845 -24.015 -13.730 1.00 36.53 107 PRO A CA 1
ATOM 806 C C . PRO A 1 107 ? -13.451 -23.225 -14.998 1.00 36.53 107 PRO A C 1
ATOM 808 O O . PRO A 1 107 ? -12.265 -22.975 -15.202 1.00 36.53 107 PRO A O 1
ATOM 811 N N . ALA A 1 108 ? -14.413 -22.813 -15.834 1.00 37.72 108 ALA A N 1
ATOM 812 C CA . ALA A 1 108 ? -14.204 -21.888 -16.957 1.00 37.72 108 ALA A CA 1
ATOM 813 C C . ALA A 1 108 ? -14.115 -20.406 -16.523 1.00 37.72 108 ALA A C 1
ATOM 815 O O . ALA A 1 108 ? -13.804 -19.534 -17.329 1.00 37.72 108 ALA A O 1
ATOM 816 N N . GLU A 1 109 ? -14.359 -20.124 -15.246 1.00 45.94 109 GLU A N 1
ATOM 817 C CA . GLU A 1 109 ? -14.485 -18.794 -14.651 1.00 45.94 109 GLU A CA 1
ATOM 818 C C . GLU A 1 109 ? -13.413 -18.582 -13.566 1.00 45.94 109 GLU A C 1
ATOM 820 O O . GLU A 1 109 ? -13.654 -17.979 -12.518 1.00 45.94 109 GLU A O 1
ATOM 825 N N . ALA A 1 110 ? -12.201 -19.106 -13.790 1.00 42.06 110 ALA A N 1
ATOM 826 C CA . ALA A 1 110 ? -11.073 -18.768 -12.934 1.00 42.06 110 ALA A CA 1
ATOM 827 C C . ALA A 1 110 ? -10.865 -17.240 -12.992 1.00 42.06 110 ALA A C 1
ATOM 829 O O . ALA A 1 110 ? -10.653 -16.711 -14.088 1.00 42.06 110 ALA A O 1
ATOM 830 N N . PRO A 1 111 ? -10.918 -16.526 -11.850 1.00 57.09 111 PRO A N 1
ATOM 831 C CA . PRO A 1 111 ? -10.790 -15.072 -11.826 1.00 57.09 111 PRO A CA 1
ATOM 832 C C . PRO A 1 111 ? -9.502 -14.660 -12.529 1.00 57.09 111 PRO A C 1
ATOM 834 O O . PRO A 1 111 ? -8.474 -15.342 -12.389 1.00 57.09 111 PRO A O 1
ATOM 837 N N . SER A 1 112 ? -9.555 -13.567 -13.297 1.00 68.50 112 SER A N 1
ATOM 838 C CA . SER A 1 112 ? -8.386 -13.085 -14.029 1.00 68.50 112 SER A CA 1
ATOM 839 C C . SER A 1 112 ? -7.226 -12.852 -13.060 1.00 68.50 112 SER A C 1
ATOM 841 O O . SER A 1 112 ? -7.421 -12.673 -11.857 1.00 68.50 112 SER A O 1
ATOM 843 N N . PHE A 1 113 ? -5.989 -12.859 -13.560 1.00 73.56 113 PHE A N 1
ATOM 844 C CA . PHE A 1 113 ? -4.834 -12.552 -12.714 1.00 73.56 113 PHE A CA 1
ATOM 845 C C . PHE A 1 113 ? -5.043 -11.252 -11.915 1.00 73.56 113 PHE A C 1
ATOM 847 O O . PHE A 1 113 ? -4.808 -11.244 -10.710 1.00 73.56 113 PHE A O 1
ATOM 854 N N . LYS A 1 114 ? -5.569 -10.204 -12.564 1.00 75.75 114 LYS A N 1
ATOM 855 C CA . LYS A 1 114 ? -5.889 -8.921 -11.927 1.00 75.75 114 LYS A CA 1
ATOM 856 C C . LYS A 1 114 ? -6.906 -9.085 -10.807 1.00 75.75 114 LYS A C 1
ATOM 858 O O . LYS A 1 114 ? -6.635 -8.636 -9.703 1.00 75.75 114 LYS A O 1
ATOM 863 N N . ASP A 1 115 ? -8.007 -9.798 -11.052 1.00 74.56 115 ASP A N 1
ATOM 864 C CA . ASP A 1 115 ? -9.023 -10.048 -10.022 1.00 74.56 115 ASP A CA 1
ATOM 865 C C . ASP A 1 115 ? -8.422 -10.770 -8.812 1.00 74.56 115 ASP A C 1
ATOM 867 O O . ASP A 1 115 ? -8.721 -10.423 -7.674 1.00 74.56 115 ASP A O 1
ATOM 871 N N . ARG A 1 116 ? -7.514 -11.728 -9.041 1.00 73.19 116 ARG A N 1
ATOM 872 C CA . ARG A 1 116 ? -6.803 -12.406 -7.949 1.00 73.19 116 ARG A CA 1
ATOM 873 C C . ARG A 1 116 ? -5.920 -11.444 -7.157 1.00 73.19 116 ARG A C 1
ATOM 875 O O . ARG A 1 116 ? -5.973 -11.469 -5.934 1.00 73.19 116 ARG A O 1
ATOM 882 N N . VAL A 1 117 ? -5.143 -10.581 -7.819 1.00 78.75 117 VAL A N 1
ATOM 883 C CA . VAL A 1 117 ? -4.330 -9.575 -7.111 1.00 78.75 117 VAL A CA 1
ATOM 884 C C . VAL A 1 117 ? -5.214 -8.607 -6.329 1.00 78.75 117 VAL A C 1
ATOM 886 O O . VAL A 1 117 ? -4.932 -8.349 -5.163 1.00 78.75 117 VAL A O 1
ATOM 889 N N . CYS A 1 118 ? -6.294 -8.120 -6.940 1.00 79.50 118 CYS A N 1
ATOM 890 C CA . CYS A 1 118 ? -7.245 -7.214 -6.305 1.00 79.50 118 CYS A CA 1
ATOM 891 C C . CYS A 1 118 ? -7.840 -7.809 -5.037 1.00 79.50 118 CYS A C 1
ATOM 893 O O . CYS A 1 118 ? -7.812 -7.170 -3.993 1.00 79.50 118 CYS A O 1
ATOM 895 N N . VAL A 1 119 ? -8.305 -9.057 -5.109 1.00 76.75 119 VAL A N 1
ATOM 896 C CA . VAL A 1 119 ? -8.870 -9.756 -3.953 1.00 76.75 119 VAL A CA 1
ATOM 897 C C . VAL A 1 119 ? -7.854 -9.853 -2.816 1.00 76.75 119 VAL A C 1
ATOM 899 O O . VAL A 1 119 ? -8.202 -9.565 -1.674 1.00 76.75 119 VAL A O 1
ATOM 902 N N . GLU A 1 120 ? -6.598 -10.210 -3.097 1.00 78.88 120 GLU A N 1
ATOM 903 C CA . GLU A 1 120 ? -5.585 -10.332 -2.042 1.00 78.88 120 GLU A CA 1
ATOM 904 C C . GLU A 1 120 ? -5.187 -8.970 -1.444 1.00 78.88 120 GLU A C 1
ATOM 906 O O . GLU A 1 120 ? -5.030 -8.854 -0.226 1.00 78.88 120 GLU A O 1
ATOM 911 N N . VAL A 1 121 ? -5.078 -7.922 -2.267 1.00 82.88 121 VAL A N 1
ATOM 912 C CA . VAL A 1 121 ? -4.782 -6.551 -1.810 1.00 82.88 121 VAL A CA 1
ATOM 913 C C . VAL A 1 121 ? -5.934 -5.984 -0.979 1.00 82.88 121 VAL A C 1
ATOM 915 O O . VAL A 1 121 ? -5.715 -5.484 0.128 1.00 82.88 121 VAL A O 1
ATOM 918 N N . ASP A 1 122 ? -7.173 -6.113 -1.452 1.00 78.12 122 ASP A N 1
ATOM 919 C CA . ASP A 1 122 ? -8.358 -5.652 -0.730 1.00 78.12 122 ASP A CA 1
ATOM 920 C C . ASP A 1 122 ? -8.529 -6.403 0.592 1.00 78.12 122 ASP A C 1
ATOM 922 O O . ASP A 1 122 ? -8.819 -5.787 1.625 1.00 78.12 122 ASP A O 1
ATOM 926 N N . ARG A 1 123 ? -8.271 -7.718 0.592 1.00 74.25 123 ARG A N 1
ATOM 927 C CA . ARG A 1 123 ? -8.263 -8.544 1.803 1.00 74.25 123 ARG A CA 1
ATOM 928 C C . ARG A 1 123 ? -7.230 -8.046 2.807 1.00 74.25 123 ARG A C 1
ATOM 930 O O . ARG A 1 123 ? -7.552 -7.893 3.989 1.00 74.25 123 ARG A O 1
ATOM 937 N N . PHE A 1 124 ? -6.007 -7.769 2.358 1.00 82.62 124 PHE A N 1
ATOM 938 C CA . PHE A 1 124 ? -4.958 -7.242 3.224 1.00 82.62 124 PHE A CA 1
ATOM 939 C C . PHE A 1 124 ? -5.353 -5.896 3.846 1.00 82.62 124 PHE A C 1
ATOM 941 O O . PHE A 1 124 ? -5.251 -5.718 5.063 1.00 82.62 124 PHE A O 1
ATOM 948 N N . TRP A 1 125 ? -5.868 -4.957 3.051 1.00 81.31 125 TRP A N 1
ATOM 949 C CA . TRP A 1 125 ? -6.240 -3.640 3.569 1.00 81.31 125 TRP A CA 1
ATOM 950 C C . TRP A 1 125 ? -7.480 -3.663 4.454 1.00 81.31 125 TRP A C 1
ATOM 952 O O . TRP A 1 125 ? -7.529 -2.920 5.437 1.00 81.31 125 TRP A O 1
ATOM 962 N N . ALA A 1 126 ? -8.461 -4.520 4.165 1.00 73.06 126 ALA A N 1
ATOM 963 C CA . ALA A 1 126 ? -9.588 -4.755 5.064 1.00 73.06 126 ALA A CA 1
ATOM 964 C C . ALA A 1 126 ? -9.097 -5.234 6.434 1.00 73.06 126 ALA A C 1
ATOM 966 O O . ALA A 1 126 ? -9.473 -4.674 7.465 1.00 73.06 126 ALA A O 1
ATOM 967 N N . MET A 1 127 ? -8.163 -6.183 6.446 1.00 73.94 127 MET A N 1
ATOM 968 C CA . MET A 1 127 ? -7.548 -6.669 7.674 1.00 73.94 127 MET A CA 1
ATOM 969 C C . MET A 1 127 ? -6.757 -5.582 8.408 1.00 73.94 127 MET A C 1
ATOM 971 O O . MET A 1 127 ? -6.908 -5.419 9.617 1.00 73.94 127 MET A O 1
ATOM 975 N N . SER A 1 128 ? -5.955 -4.793 7.689 1.00 78.69 128 SER A N 1
ATOM 976 C CA . SER A 1 128 ? -5.195 -3.681 8.270 1.00 78.69 128 SER A CA 1
ATOM 977 C C . SER A 1 128 ? -6.115 -2.648 8.939 1.00 78.69 128 SER A C 1
ATOM 979 O O . SER A 1 128 ? -5.820 -2.150 10.031 1.00 78.69 128 SER A O 1
ATOM 981 N N . ARG A 1 129 ? -7.279 -2.363 8.334 1.00 75.38 129 ARG A N 1
ATOM 982 C CA . ARG A 1 129 ? -8.305 -1.486 8.922 1.00 75.38 129 ARG A CA 1
ATOM 983 C C . ARG A 1 129 ? -8.918 -2.085 10.186 1.00 75.38 129 ARG A C 1
ATOM 985 O O . ARG A 1 129 ? -8.974 -1.386 11.199 1.00 75.38 129 ARG A O 1
ATOM 992 N N . ALA A 1 130 ? -9.300 -3.362 10.162 1.00 68.38 130 ALA A N 1
ATOM 993 C CA . ALA A 1 130 ? -9.817 -4.064 11.339 1.00 68.38 130 ALA A CA 1
ATOM 994 C C . ALA A 1 130 ? -8.810 -4.051 12.499 1.00 68.38 130 ALA A C 1
ATOM 996 O O . ALA A 1 130 ? -9.146 -3.702 13.629 1.00 68.38 130 ALA A O 1
ATOM 997 N N . LEU A 1 131 ? -7.541 -4.333 12.207 1.00 70.81 131 LEU A N 1
ATOM 998 C CA . LEU A 1 131 ? -6.447 -4.293 13.175 1.00 70.81 131 LEU A CA 1
ATOM 999 C C . LEU A 1 131 ? -6.243 -2.923 13.796 1.00 70.81 131 LEU A C 1
ATOM 1001 O O . LEU A 1 131 ? -6.076 -2.796 15.008 1.00 70.81 131 LEU A O 1
ATOM 1005 N N . ARG A 1 132 ? -6.267 -1.879 12.966 1.00 72.44 132 ARG A N 1
ATOM 1006 C CA . ARG A 1 132 ? -6.165 -0.501 13.440 1.00 72.44 132 ARG A CA 1
ATOM 1007 C C . ARG A 1 132 ? -7.349 -0.141 14.330 1.00 72.44 132 ARG A C 1
ATOM 1009 O O . ARG A 1 132 ? -7.150 0.526 15.343 1.00 72.44 132 ARG A O 1
ATOM 1016 N N . ALA A 1 133 ? -8.549 -0.610 13.986 1.00 64.94 133 ALA A N 1
ATOM 1017 C CA . ALA A 1 133 ? -9.724 -0.436 14.823 1.00 64.94 133 ALA A CA 1
ATOM 1018 C C . ALA A 1 133 ? -9.550 -1.128 16.181 1.00 64.94 133 ALA A C 1
ATOM 1020 O O . ALA A 1 133 ? -9.967 -0.554 17.174 1.00 64.94 133 ALA A O 1
ATOM 1021 N N . MET A 1 134 ? -8.871 -2.269 16.279 1.00 63.72 134 MET A N 1
ATOM 1022 C CA . MET A 1 134 ? -8.633 -2.977 17.550 1.00 63.72 134 MET A CA 1
ATOM 1023 C C . MET A 1 134 ? -7.458 -2.445 18.394 1.00 63.72 134 MET A C 1
ATOM 1025 O O . MET A 1 134 ? -7.202 -2.946 19.488 1.00 63.72 134 MET A O 1
ATOM 1029 N N . ARG A 1 135 ? -6.711 -1.432 17.929 1.00 64.12 135 ARG A N 1
ATOM 1030 C CA . ARG A 1 135 ? -5.597 -0.874 18.718 1.00 64.12 135 ARG A CA 1
ATOM 1031 C C . ARG A 1 135 ? -6.097 -0.151 19.982 1.00 64.12 135 ARG A C 1
ATOM 1033 O O . ARG A 1 135 ? -7.063 0.611 19.897 1.00 64.12 135 ARG A O 1
ATOM 1040 N N . PRO A 1 136 ? -5.400 -0.288 21.129 1.00 55.00 136 PRO A N 1
ATOM 1041 C CA . PRO A 1 136 ? -5.684 0.511 22.319 1.00 55.00 136 PRO A CA 1
ATOM 1042 C C . PRO A 1 136 ? -5.681 2.011 21.992 1.00 55.00 136 PRO A C 1
ATOM 1044 O O . PRO A 1 136 ? -4.752 2.505 21.356 1.00 55.00 136 PRO A O 1
ATOM 1047 N N . GLY A 1 137 ? -6.728 2.732 22.403 1.00 55.09 137 GLY A N 1
ATOM 1048 C CA . GLY A 1 137 ? -6.863 4.175 22.157 1.00 55.09 137 GLY A CA 1
ATOM 1049 C C . GLY A 1 137 ? -7.547 4.573 20.841 1.00 55.09 137 GLY A C 1
ATOM 1050 O O . GLY A 1 137 ? -7.770 5.759 20.624 1.00 55.09 137 GLY A O 1
ATOM 1051 N N . SER A 1 138 ? -7.962 3.626 19.991 1.00 57.12 138 SER A N 1
ATOM 1052 C CA . SER A 1 138 ? -8.717 3.901 18.749 1.00 57.12 138 SER A CA 1
ATOM 1053 C C . SER A 1 138 ? -10.173 4.355 18.968 1.00 57.12 138 SER A C 1
ATOM 1055 O O . SER A 1 138 ? -10.896 4.626 18.009 1.00 57.12 138 SER A O 1
ATOM 1057 N N . GLY A 1 139 ? -10.643 4.376 20.220 1.00 54.03 139 GLY A N 1
ATOM 1058 C CA . GLY A 1 139 ? -12.033 4.669 20.580 1.00 54.03 139 GLY A CA 1
ATOM 1059 C C . GLY A 1 139 ? -13.036 3.559 20.229 1.00 54.03 139 GLY A C 1
ATOM 1060 O O . GLY A 1 139 ? -14.230 3.728 20.471 1.00 54.03 139 GLY A O 1
ATOM 1061 N N . SER A 1 140 ? -12.592 2.426 19.667 1.00 56.22 140 SER A N 1
ATOM 1062 C CA . SER A 1 140 ? -13.476 1.295 19.342 1.00 56.22 140 SER A CA 1
ATOM 1063 C C . SER A 1 140 ? -13.797 0.414 20.554 1.00 56.22 140 SER A C 1
ATOM 1065 O O . SER A 1 140 ? -14.913 -0.094 20.645 1.00 56.22 140 SER A O 1
ATOM 1067 N N . GLY A 1 141 ? -12.831 0.252 21.467 1.00 56.19 141 GLY A N 1
ATOM 1068 C CA . GLY A 1 141 ? -12.931 -0.603 22.651 1.00 56.19 141 GLY A CA 1
ATOM 1069 C C . GLY A 1 141 ? -13.012 -2.107 22.365 1.00 56.19 141 GLY A C 1
ATOM 1070 O O . GLY A 1 141 ? -13.409 -2.829 23.267 1.00 56.19 141 GLY A O 1
ATOM 1071 N N . ILE A 1 142 ? -12.693 -2.565 21.147 1.00 59.72 142 ILE A N 1
ATOM 1072 C CA . ILE A 1 142 ? -12.765 -3.986 20.762 1.00 59.72 142 ILE A CA 1
ATOM 1073 C C . ILE A 1 142 ? -11.392 -4.630 20.943 1.00 59.72 142 ILE A C 1
ATOM 1075 O O . ILE A 1 142 ? -10.410 -4.121 20.396 1.00 59.72 142 ILE A O 1
ATOM 1079 N N . THR A 1 143 ? -11.326 -5.739 21.682 1.00 65.56 143 THR A N 1
ATOM 1080 C CA . THR A 1 143 ? -10.085 -6.503 21.890 1.00 65.56 143 THR A CA 1
ATOM 1081 C C . THR A 1 143 ? -10.116 -7.851 21.173 1.00 65.56 143 THR A C 1
ATOM 1083 O O . THR A 1 143 ? -11.167 -8.339 20.763 1.00 65.56 143 THR A O 1
ATOM 1086 N N . TRP A 1 144 ? -8.946 -8.471 21.025 1.00 64.81 144 TRP A N 1
ATOM 1087 C CA . TRP A 1 144 ? -8.808 -9.809 20.446 1.00 64.81 144 TRP A CA 1
ATOM 1088 C C . TRP A 1 144 ? -9.551 -10.879 21.244 1.00 64.81 144 TRP A C 1
ATOM 1090 O O . TRP A 1 144 ? -10.154 -11.789 20.675 1.00 64.81 144 TRP A O 1
ATOM 1100 N N . GLU A 1 145 ? -9.544 -10.727 22.566 1.00 65.19 145 GLU A N 1
ATOM 1101 C CA . GLU A 1 145 ? -10.207 -11.619 23.507 1.00 65.19 145 GLU A CA 1
ATOM 1102 C C . GLU A 1 145 ? -11.732 -11.580 23.345 1.00 65.19 145 GLU A C 1
ATOM 1104 O O . GLU A 1 145 ? -12.367 -12.629 23.422 1.00 65.19 145 GLU A O 1
ATOM 1109 N N . GLU A 1 146 ? -12.316 -10.410 23.047 1.00 62.41 146 GLU A N 1
ATOM 1110 C CA . GLU A 1 146 ? -13.756 -10.283 22.762 1.00 62.41 146 GLU A CA 1
ATOM 1111 C C . GLU A 1 146 ? -14.181 -11.067 21.509 1.00 62.41 146 GLU A C 1
ATOM 1113 O O . GLU A 1 146 ? -15.338 -11.463 21.398 1.00 62.41 146 GLU A O 1
ATOM 1118 N N . LEU A 1 147 ? -13.248 -11.331 20.591 1.00 61.16 147 LEU A N 1
ATOM 1119 C CA . LEU A 1 147 ? -13.481 -12.079 19.351 1.00 61.16 147 LEU A CA 1
ATOM 1120 C C . LEU A 1 147 ? -13.139 -13.568 19.480 1.00 61.16 147 LEU A C 1
ATOM 1122 O O . LEU A 1 147 ? -13.247 -14.312 18.508 1.00 61.16 147 LEU A O 1
ATOM 1126 N N . GLY A 1 148 ? -12.658 -14.006 20.648 1.00 63.97 148 GLY A N 1
ATOM 1127 C CA . GLY A 1 148 ? -12.174 -15.372 20.846 1.00 63.97 148 GLY A CA 1
ATOM 1128 C C . GLY A 1 148 ? -10.918 -15.713 20.033 1.00 63.97 148 GLY A C 1
ATOM 1129 O O . GLY A 1 148 ? -10.612 -16.891 19.850 1.00 63.97 148 GLY A O 1
ATOM 1130 N N . ILE A 1 149 ? -10.180 -14.710 19.542 1.00 66.38 149 ILE A N 1
ATOM 1131 C CA . ILE A 1 149 ? -8.957 -14.903 18.757 1.00 66.38 149 ILE A CA 1
ATOM 1132 C C . ILE A 1 149 ? -7.752 -14.557 19.623 1.00 66.38 149 ILE A C 1
ATOM 1134 O O . ILE A 1 149 ? -7.686 -13.499 20.238 1.00 66.38 149 ILE A O 1
ATOM 1138 N N . GLN A 1 150 ? -6.747 -15.430 19.650 1.00 70.62 150 GLN A N 1
ATOM 1139 C CA . GLN A 1 150 ? -5.481 -15.087 20.293 1.00 70.62 150 GLN A CA 1
ATOM 1140 C C . GLN A 1 150 ? -4.757 -14.005 19.486 1.00 70.62 150 GLN A C 1
ATOM 1142 O O . GLN A 1 150 ? -4.575 -14.151 18.278 1.00 70.62 150 GLN A O 1
ATOM 1147 N N . LYS A 1 151 ? -4.273 -12.954 20.158 1.00 74.12 151 LYS A N 1
ATOM 1148 C CA . LYS A 1 151 ? -3.528 -11.854 19.524 1.00 74.12 151 LYS A CA 1
ATOM 1149 C C . LYS A 1 151 ? -2.406 -12.346 18.596 1.00 74.12 151 LYS A C 1
ATOM 1151 O O . LYS A 1 151 ? -2.295 -11.869 17.474 1.00 74.12 151 LYS A O 1
ATOM 1156 N N . SER A 1 152 ? -1.620 -13.329 19.033 1.00 79.50 152 SER A N 1
ATOM 1157 C CA . SER A 1 152 ? -0.539 -13.924 18.233 1.00 79.50 152 SER A CA 1
ATOM 1158 C C . SER A 1 152 ? -1.046 -14.626 16.967 1.00 79.50 152 SER A C 1
ATOM 1160 O O . SER A 1 152 ? -0.410 -14.544 15.918 1.00 79.50 152 SER A O 1
ATOM 1162 N N . ALA A 1 153 ? -2.204 -15.288 17.035 1.00 74.38 153 ALA A N 1
ATOM 1163 C CA . ALA A 1 153 ? -2.838 -15.904 15.873 1.00 74.38 153 ALA A CA 1
ATOM 1164 C C . ALA A 1 153 ? -3.313 -14.838 14.876 1.00 74.38 153 ALA A C 1
ATOM 1166 O O . ALA A 1 153 ? -3.104 -14.993 13.675 1.00 74.38 153 ALA A O 1
ATOM 1167 N N . ALA A 1 154 ? -3.873 -13.731 15.366 1.00 71.69 154 ALA A N 1
ATOM 1168 C CA . ALA A 1 154 ? -4.290 -12.628 14.514 1.00 71.69 154 ALA A CA 1
ATOM 1169 C C . ALA A 1 154 ? -3.115 -11.884 13.863 1.00 71.69 154 ALA A C 1
ATOM 1171 O O . ALA A 1 154 ? -3.165 -11.570 12.677 1.00 71.69 154 ALA A O 1
ATOM 1172 N N . GLU A 1 155 ? -2.035 -11.639 14.609 1.00 78.50 155 GLU A N 1
ATOM 1173 C CA . GLU A 1 155 ? -0.796 -11.064 14.070 1.00 78.50 155 GLU A CA 1
ATOM 1174 C C . GLU A 1 155 ? -0.188 -11.974 12.996 1.00 78.50 155 GLU A C 1
ATOM 1176 O O . GLU A 1 155 ? 0.242 -11.490 11.949 1.00 78.50 155 GLU A O 1
ATOM 1181 N N . LYS A 1 156 ? -0.229 -13.297 13.200 1.00 82.06 156 LYS A N 1
ATOM 1182 C CA . LYS A 1 156 ? 0.203 -14.266 12.190 1.00 82.06 156 LYS A CA 1
ATOM 1183 C C . LYS A 1 156 ? -0.681 -14.232 10.940 1.00 82.06 156 LYS A C 1
ATOM 1185 O O . LYS A 1 156 ? -0.151 -14.198 9.836 1.00 82.06 156 LYS A O 1
ATOM 1190 N N . MET A 1 157 ? -2.007 -14.215 11.092 1.00 75.19 157 MET A N 1
ATOM 1191 C CA . MET A 1 157 ? -2.943 -14.097 9.962 1.00 75.19 157 MET A CA 1
ATOM 1192 C C . MET A 1 157 ? -2.714 -12.797 9.182 1.00 75.19 157 MET A C 1
ATOM 1194 O O . MET A 1 157 ? -2.708 -12.811 7.950 1.00 75.19 157 MET A O 1
ATOM 1198 N N . TYR A 1 158 ? -2.455 -11.698 9.898 1.00 81.38 158 TYR A N 1
ATOM 1199 C CA . TYR A 1 158 ? -2.105 -10.415 9.300 1.00 81.38 158 TYR A CA 1
ATOM 1200 C C . TYR A 1 158 ? -0.853 -10.485 8.447 1.00 81.38 158 TYR A C 1
ATOM 1202 O O . TYR A 1 158 ? -0.856 -10.071 7.285 1.00 81.38 158 TYR A O 1
ATOM 1210 N N . TRP A 1 159 ? 0.195 -11.060 9.023 1.00 87.75 159 TRP A N 1
ATOM 1211 C CA . TRP A 1 159 ? 1.459 -11.251 8.345 1.00 87.75 159 TRP A CA 1
ATOM 1212 C C . TRP A 1 159 ? 1.308 -12.154 7.112 1.00 87.75 159 TRP A C 1
ATOM 1214 O O . TRP A 1 159 ? 1.733 -11.776 6.023 1.00 87.75 159 TRP A O 1
ATOM 1224 N N . ASP A 1 160 ? 0.628 -13.298 7.240 1.00 84.12 160 ASP A N 1
ATOM 1225 C CA . ASP A 1 160 ? 0.430 -14.263 6.150 1.00 84.12 160 ASP A CA 1
ATOM 1226 C C . ASP A 1 160 ? -0.341 -13.657 4.965 1.00 84.12 160 ASP A C 1
ATOM 1228 O O . ASP A 1 160 ? 0.039 -13.858 3.804 1.00 84.12 160 ASP A O 1
ATOM 1232 N N . ALA A 1 161 ? -1.407 -12.890 5.222 1.00 83.44 161 ALA A N 1
ATOM 1233 C CA . ALA A 1 161 ? -2.141 -12.246 4.134 1.00 83.44 161 ALA A CA 1
ATOM 1234 C C . ALA A 1 161 ? -1.369 -11.062 3.538 1.00 83.44 161 ALA A C 1
ATOM 1236 O O . ALA A 1 161 ? -1.429 -10.869 2.328 1.00 83.44 161 ALA A O 1
ATOM 1237 N N . GLY A 1 162 ? -0.576 -10.330 4.328 1.00 89.69 162 GLY A N 1
ATOM 1238 C CA . GLY A 1 162 ? 0.336 -9.322 3.783 1.00 89.69 162 GLY A CA 1
ATOM 1239 C C . GLY A 1 162 ? 1.391 -9.929 2.858 1.00 89.69 162 GLY A C 1
ATOM 1240 O O . GLY A 1 162 ? 1.602 -9.435 1.753 1.00 89.69 162 GLY A O 1
ATOM 1241 N N . ILE A 1 163 ? 1.988 -11.066 3.228 1.00 92.06 163 ILE A N 1
ATOM 1242 C CA . ILE A 1 163 ? 2.905 -11.796 2.339 1.00 92.06 163 ILE A CA 1
ATOM 1243 C C . ILE A 1 163 ? 2.197 -12.287 1.077 1.00 92.06 163 ILE A C 1
ATOM 1245 O O . ILE A 1 163 ? 2.761 -12.197 -0.014 1.00 92.06 163 ILE A O 1
ATOM 1249 N N . THR A 1 164 ? 0.967 -12.782 1.198 1.00 87.00 164 THR A N 1
ATOM 1250 C CA . THR A 1 164 ? 0.179 -13.256 0.052 1.00 87.00 164 THR A CA 1
ATOM 1251 C C . THR A 1 164 ? -0.162 -12.115 -0.909 1.00 87.00 164 THR A C 1
ATOM 1253 O O . THR A 1 164 ? 0.056 -12.248 -2.117 1.00 87.00 164 THR A O 1
ATOM 1256 N N . ALA A 1 165 ? -0.608 -10.971 -0.388 1.00 89.12 165 ALA A N 1
ATOM 1257 C CA . ALA A 1 165 ? -0.896 -9.777 -1.174 1.00 89.12 165 ALA A CA 1
ATOM 1258 C C . ALA A 1 165 ? 0.369 -9.237 -1.852 1.00 89.12 165 ALA A C 1
ATOM 1260 O O . ALA A 1 165 ? 0.393 -9.085 -3.072 1.00 89.12 165 ALA A O 1
ATOM 1261 N N . ALA A 1 166 ? 1.463 -9.059 -1.104 1.00 92.56 166 ALA A N 1
ATOM 1262 C CA . ALA A 1 166 ? 2.729 -8.577 -1.652 1.00 92.56 166 ALA A CA 1
ATOM 1263 C C . ALA A 1 166 ? 3.298 -9.515 -2.734 1.00 92.56 166 ALA A C 1
ATOM 1265 O O . ALA A 1 166 ? 3.769 -9.042 -3.767 1.00 92.56 166 ALA A O 1
ATOM 1266 N N . ARG A 1 167 ? 3.209 -10.843 -2.555 1.00 90.25 167 ARG A N 1
ATOM 1267 C CA . ARG A 1 167 ? 3.578 -11.821 -3.599 1.00 90.25 167 ARG A CA 1
ATOM 1268 C C . ARG A 1 167 ? 2.690 -11.714 -4.833 1.00 90.25 167 ARG A C 1
ATOM 1270 O O . ARG A 1 167 ? 3.196 -11.834 -5.943 1.00 90.25 167 ARG A O 1
ATOM 1277 N N . SER A 1 168 ? 1.393 -11.487 -4.648 1.00 87.44 168 SER A N 1
ATOM 1278 C CA . SER A 1 168 ? 0.441 -11.356 -5.755 1.00 87.44 168 SER A CA 1
ATOM 1279 C C . SER A 1 168 ? 0.732 -10.109 -6.590 1.00 87.44 168 SER A C 1
ATOM 1281 O O . SER A 1 168 ? 0.826 -10.203 -7.813 1.00 87.44 168 SER A O 1
ATOM 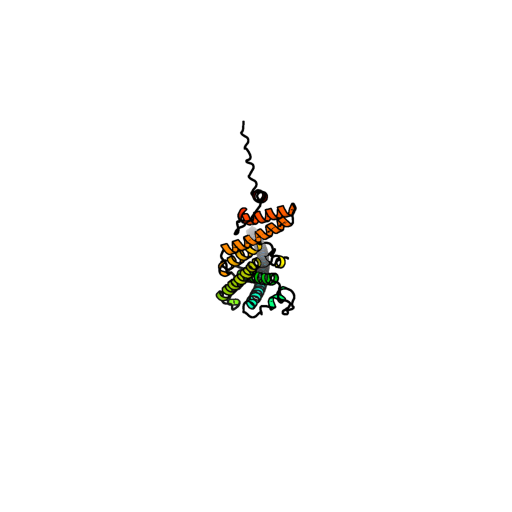1283 N N . VAL A 1 169 ? 0.979 -8.967 -5.938 1.00 90.44 169 VAL A N 1
ATOM 1284 C CA . VAL A 1 169 ? 1.399 -7.730 -6.616 1.00 90.44 169 VAL A CA 1
ATOM 1285 C C . VAL A 1 169 ? 2.761 -7.916 -7.288 1.00 90.44 169 VAL A C 1
ATOM 1287 O O . VAL A 1 169 ? 2.928 -7.541 -8.444 1.00 90.44 169 VAL A O 1
ATOM 1290 N N . PHE A 1 170 ? 3.722 -8.566 -6.625 1.00 89.12 170 PHE A N 1
ATOM 1291 C CA . PHE A 1 170 ? 5.024 -8.862 -7.231 1.00 89.12 170 PHE A CA 1
ATOM 1292 C C . PHE A 1 170 ? 4.908 -9.760 -8.471 1.00 89.12 170 PHE A C 1
ATOM 1294 O O . PHE A 1 170 ? 5.588 -9.529 -9.471 1.00 89.12 170 PHE A O 1
ATOM 1301 N N . GLY A 1 171 ? 3.990 -10.729 -8.453 1.00 86.44 171 GLY A N 1
ATOM 1302 C CA . GLY A 1 171 ? 3.655 -11.557 -9.610 1.00 86.44 171 GLY A CA 1
ATOM 1303 C C . GLY A 1 171 ? 3.145 -10.758 -10.815 1.00 86.44 171 GLY A C 1
ATOM 1304 O O . GLY A 1 171 ? 3.291 -11.223 -11.943 1.00 86.44 171 GLY A O 1
ATOM 1305 N N . ALA A 1 172 ? 2.627 -9.537 -10.623 1.00 85.62 172 ALA A N 1
ATOM 1306 C CA . ALA A 1 172 ? 2.193 -8.681 -11.730 1.00 85.62 172 ALA A CA 1
ATOM 1307 C C . ALA A 1 172 ? 3.361 -8.287 -12.635 1.00 85.62 172 ALA A C 1
ATOM 1309 O O . ALA A 1 172 ? 3.207 -8.269 -13.851 1.00 85.62 172 ALA A O 1
ATOM 1310 N N . PHE A 1 173 ? 4.555 -8.066 -12.083 1.00 83.75 173 PHE A N 1
ATOM 1311 C CA . PHE A 1 173 ? 5.738 -7.769 -12.896 1.00 83.75 173 PHE A CA 1
ATOM 1312 C C . PHE A 1 173 ? 6.140 -8.926 -13.819 1.00 83.75 173 PHE A C 1
ATOM 1314 O O . PHE A 1 173 ? 6.763 -8.701 -14.853 1.00 83.75 173 PHE A O 1
ATOM 1321 N N . GLN A 1 174 ? 5.760 -10.153 -13.463 1.00 80.38 174 GLN A N 1
ATOM 1322 C CA . GLN A 1 174 ? 6.025 -11.357 -14.251 1.00 80.38 174 GLN A CA 1
ATOM 1323 C C . GLN A 1 174 ? 4.923 -11.627 -15.286 1.00 80.38 174 GLN A C 1
ATOM 1325 O O . GLN A 1 174 ? 5.129 -12.413 -16.211 1.00 80.38 174 GLN A O 1
ATOM 1330 N N . ALA A 1 175 ? 3.759 -10.985 -15.151 1.00 81.88 175 ALA A N 1
ATOM 1331 C CA . ALA A 1 175 ? 2.658 -11.132 -16.089 1.00 81.88 175 ALA A CA 1
ATOM 1332 C C . ALA A 1 175 ? 2.929 -10.347 -17.390 1.00 81.88 175 ALA A C 1
ATOM 1334 O O . ALA A 1 175 ? 3.391 -9.193 -17.336 1.00 81.88 175 ALA A O 1
ATOM 1335 N N . PRO A 1 176 ? 2.597 -10.918 -18.566 1.00 79.94 176 PRO A N 1
ATOM 1336 C CA . PRO A 1 176 ? 2.648 -10.189 -19.829 1.00 79.94 176 PRO A CA 1
ATOM 1337 C C . PRO A 1 176 ? 1.859 -8.878 -19.739 1.00 79.94 176 PRO A C 1
ATOM 1339 O O . PRO A 1 176 ? 0.767 -8.844 -19.176 1.00 79.94 176 PRO A O 1
ATOM 1342 N N . ARG A 1 177 ? 2.390 -7.789 -20.310 1.00 76.75 177 ARG A N 1
ATOM 1343 C CA . ARG A 1 177 ? 1.771 -6.452 -20.199 1.00 76.75 177 ARG A CA 1
ATOM 1344 C C . ARG A 1 177 ? 0.334 -6.406 -20.721 1.00 76.75 177 ARG A C 1
ATOM 1346 O O . ARG A 1 177 ? -0.516 -5.842 -20.045 1.00 76.75 177 ARG A O 1
ATOM 1353 N N . LYS A 1 178 ? 0.041 -7.099 -21.827 1.00 79.06 178 LYS A N 1
ATOM 1354 C CA . LYS A 1 178 ? -1.324 -7.254 -22.367 1.00 79.06 178 LYS A CA 1
ATOM 1355 C C . LYS A 1 178 ? -2.335 -7.795 -21.342 1.00 79.06 178 LYS A C 1
ATOM 1357 O O . LYS A 1 178 ? -3.495 -7.411 -21.352 1.00 79.06 178 LYS A O 1
ATOM 1362 N N . ASP A 1 179 ? -1.891 -8.644 -20.414 1.00 77.62 179 ASP A N 1
ATOM 1363 C CA . ASP A 1 179 ? -2.757 -9.271 -19.409 1.00 77.62 179 ASP A CA 1
ATOM 1364 C C . ASP A 1 179 ? -2.953 -8.356 -18.181 1.00 77.62 179 ASP A C 1
ATOM 1366 O O . ASP A 1 179 ? -3.784 -8.622 -17.308 1.00 77.62 179 ASP A O 1
ATOM 1370 N N . ARG A 1 180 ? -2.195 -7.252 -18.126 1.00 79.12 180 ARG A N 1
ATOM 1371 C CA . ARG A 1 180 ? -2.262 -6.192 -17.114 1.00 79.12 180 ARG A CA 1
ATOM 1372 C C . ARG A 1 180 ? -3.046 -4.964 -17.575 1.00 79.12 180 ARG A C 1
ATOM 1374 O O . ARG A 1 180 ? -3.318 -4.094 -16.754 1.00 79.12 180 ARG A O 1
ATOM 1381 N N . GLU A 1 181 ? -3.422 -4.885 -18.849 1.00 76.81 181 GLU A N 1
ATOM 1382 C CA . GLU A 1 181 ? -4.202 -3.767 -19.385 1.00 76.81 181 GLU A CA 1
ATOM 1383 C C . GLU A 1 181 ? -5.575 -3.665 -18.713 1.00 76.81 181 GLU A C 1
ATOM 1385 O O . GLU A 1 181 ? -6.267 -4.668 -18.536 1.00 76.81 181 GLU A O 1
ATOM 1390 N N . GLY A 1 182 ? -5.975 -2.452 -18.334 1.00 69.81 182 GLY A N 1
ATOM 1391 C CA . GLY A 1 182 ? -7.243 -2.152 -17.667 1.00 69.81 182 GLY A CA 1
ATOM 1392 C C . GLY A 1 182 ? -7.062 -1.381 -16.362 1.00 69.81 182 GLY A C 1
ATOM 1393 O O . GLY A 1 182 ? -5.940 -1.066 -15.953 1.00 69.81 182 GLY A O 1
ATOM 1394 N N . ASP A 1 183 ? -8.189 -1.081 -15.722 1.00 70.81 183 ASP A N 1
ATOM 1395 C CA . ASP A 1 183 ? -8.210 -0.345 -14.463 1.00 70.81 183 ASP A CA 1
ATOM 1396 C C . ASP A 1 183 ? -7.578 -1.164 -13.333 1.00 70.81 183 ASP A C 1
ATOM 1398 O O . ASP A 1 183 ? -7.638 -2.400 -13.309 1.00 70.81 183 ASP A O 1
ATOM 1402 N N . GLY A 1 184 ? -6.942 -0.458 -12.400 1.00 73.38 184 GLY A N 1
ATOM 1403 C CA . GLY A 1 184 ? -6.533 -1.048 -11.138 1.00 73.38 184 GLY A CA 1
ATOM 1404 C C . GLY A 1 184 ? -7.714 -1.236 -10.173 1.00 73.38 184 GLY A C 1
ATOM 1405 O O . GLY A 1 184 ? -8.882 -1.156 -10.553 1.00 73.38 184 GLY A O 1
ATOM 1406 N N . CYS A 1 185 ? -7.417 -1.515 -8.911 1.00 71.06 185 CYS A N 1
ATOM 1407 C CA . CYS A 1 185 ? -8.402 -1.803 -7.874 1.00 71.06 185 CYS A CA 1
ATOM 1408 C C . CYS A 1 185 ? -7.921 -1.331 -6.504 1.00 71.06 185 CYS A C 1
ATOM 1410 O O . CYS A 1 185 ? -6.730 -1.397 -6.191 1.00 71.06 185 CYS A O 1
ATOM 1412 N N . GLY A 1 186 ? -8.857 -0.863 -5.676 1.00 67.81 186 GLY A N 1
ATOM 1413 C CA . GLY A 1 186 ? -8.547 -0.352 -4.343 1.00 67.81 186 GLY A CA 1
ATOM 1414 C C . GLY A 1 186 ? -7.488 0.756 -4.398 1.00 67.81 186 GLY A C 1
ATOM 1415 O O . GLY A 1 186 ? -7.717 1.808 -4.991 1.00 67.81 186 GLY A O 1
ATOM 1416 N N . ASN A 1 187 ? -6.326 0.499 -3.789 1.00 68.62 187 ASN A N 1
ATOM 1417 C CA . ASN A 1 187 ? -5.178 1.417 -3.773 1.00 68.62 187 ASN A CA 1
ATOM 1418 C C . ASN A 1 187 ? -4.289 1.333 -5.028 1.00 68.62 187 ASN A C 1
ATOM 1420 O O . ASN A 1 187 ? -3.473 2.224 -5.264 1.00 68.62 187 ASN A O 1
ATOM 1424 N N . LEU A 1 188 ? -4.439 0.294 -5.852 1.00 79.88 188 LEU A N 1
ATOM 1425 C CA . LEU A 1 188 ? -3.733 0.171 -7.122 1.00 79.88 188 LEU A CA 1
ATOM 1426 C C . LEU A 1 188 ? -4.490 0.975 -8.177 1.00 79.88 188 LEU A C 1
ATOM 1428 O O . LEU A 1 188 ? -5.517 0.528 -8.666 1.00 79.88 188 LEU A O 1
ATOM 1432 N N . SER A 1 189 ? -3.994 2.148 -8.565 1.00 77.75 189 SER A N 1
ATOM 1433 C CA . SER A 1 189 ? -4.616 2.943 -9.637 1.00 77.75 189 SER A CA 1
ATOM 1434 C C . SER A 1 189 ? -4.463 2.307 -11.025 1.00 77.75 189 SER A C 1
ATOM 1436 O O . SER A 1 189 ? -5.291 2.526 -11.905 1.00 77.75 189 SER A O 1
ATOM 1438 N N . SER A 1 190 ? -3.408 1.513 -11.236 1.00 82.88 190 SER A N 1
ATOM 1439 C CA . SER A 1 190 ? -3.138 0.823 -12.497 1.00 82.88 190 SER A CA 1
ATOM 1440 C C . SER A 1 190 ? -2.171 -0.345 -12.303 1.00 82.88 190 SER A C 1
ATOM 1442 O O . SER A 1 190 ? -1.200 -0.233 -11.557 1.00 82.88 190 SER A O 1
ATOM 1444 N N . PHE A 1 191 ? -2.389 -1.435 -13.044 1.00 84.62 191 PHE A N 1
ATOM 1445 C CA . PHE A 1 191 ? -1.432 -2.545 -13.174 1.00 84.62 191 PHE A CA 1
ATOM 1446 C C . PHE A 1 191 ? -0.348 -2.297 -14.239 1.00 84.62 191 PHE A C 1
ATOM 1448 O O . PHE A 1 191 ? 0.581 -3.096 -14.383 1.00 84.62 191 PHE A O 1
ATOM 1455 N N . LEU A 1 192 ? -0.457 -1.200 -14.996 1.00 87.06 192 LEU A N 1
ATOM 1456 C CA . LEU A 1 192 ? 0.533 -0.784 -15.992 1.00 87.06 192 LEU A CA 1
ATOM 1457 C C . LEU A 1 192 ? 1.524 0.251 -15.456 1.00 87.06 192 LEU A C 1
ATOM 1459 O O . LEU A 1 192 ? 2.513 0.529 -16.141 1.00 87.06 192 LEU A O 1
ATOM 1463 N N . ASP A 1 193 ? 1.256 0.826 -14.279 1.00 90.31 193 ASP A N 1
ATOM 1464 C CA . ASP A 1 193 ? 2.166 1.741 -13.596 1.00 90.31 193 ASP A CA 1
ATOM 1465 C C . ASP A 1 193 ? 3.086 0.958 -12.639 1.00 90.31 193 ASP A C 1
ATOM 1467 O O . ASP A 1 193 ? 2.664 0.546 -11.551 1.00 90.31 193 ASP A O 1
ATOM 1471 N N . PRO A 1 194 ? 4.355 0.739 -13.017 1.00 91.19 194 PRO A N 1
ATOM 1472 C CA . PRO A 1 194 ? 5.302 -0.009 -12.196 1.00 91.19 194 PRO A CA 1
ATOM 1473 C C . PRO A 1 194 ? 5.662 0.695 -10.882 1.00 91.19 194 PRO A C 1
ATOM 1475 O O . PRO A 1 194 ? 6.021 0.005 -9.927 1.00 91.19 194 PRO A O 1
ATOM 1478 N N . LEU A 1 195 ? 5.561 2.030 -10.788 1.00 91.69 195 LEU A N 1
ATOM 1479 C CA . LEU A 1 195 ? 5.797 2.732 -9.522 1.00 91.69 195 LEU A CA 1
ATOM 1480 C C . LEU A 1 195 ? 4.642 2.480 -8.554 1.00 91.69 195 LEU A C 1
ATOM 1482 O O . LEU A 1 195 ? 4.898 2.217 -7.382 1.00 91.69 195 LEU A O 1
ATOM 1486 N N . THR A 1 196 ? 3.396 2.480 -9.038 1.00 91.19 196 THR A N 1
ATOM 1487 C CA . THR A 1 196 ? 2.225 2.104 -8.228 1.00 91.19 196 THR A CA 1
ATOM 1488 C C . THR A 1 196 ? 2.361 0.680 -7.698 1.00 91.19 196 THR A C 1
ATOM 1490 O O . THR A 1 196 ? 2.260 0.468 -6.491 1.00 91.19 196 THR A O 1
ATOM 1493 N N . LEU A 1 197 ? 2.664 -0.290 -8.568 1.00 90.88 197 LEU A N 1
ATOM 1494 C CA . LEU A 1 197 ? 2.846 -1.687 -8.158 1.00 90.88 197 LEU A CA 1
ATOM 1495 C C . LEU A 1 197 ? 4.005 -1.860 -7.169 1.00 90.88 197 LEU A C 1
ATOM 1497 O O . LEU A 1 197 ? 3.874 -2.560 -6.165 1.00 90.88 197 LEU A O 1
ATOM 1501 N N . GLY A 1 198 ? 5.143 -1.218 -7.437 1.00 92.44 198 GLY A N 1
ATOM 1502 C CA . GLY A 1 198 ? 6.302 -1.275 -6.556 1.00 92.44 198 GLY A CA 1
ATOM 1503 C C . GLY A 1 198 ? 5.996 -0.679 -5.184 1.00 92.44 198 GLY A C 1
ATOM 1504 O O . GLY A 1 198 ? 6.311 -1.291 -4.162 1.00 92.44 198 GLY A O 1
ATOM 1505 N N . ASN A 1 199 ? 5.397 0.514 -5.154 1.00 92.31 199 ASN A N 1
ATOM 1506 C CA . ASN A 1 199 ? 5.052 1.208 -3.916 1.00 92.31 199 ASN A CA 1
ATOM 1507 C C . ASN A 1 199 ? 4.092 0.375 -3.073 1.00 92.31 199 ASN A C 1
ATOM 1509 O O . ASN A 1 199 ? 4.300 0.253 -1.871 1.00 92.31 199 ASN A O 1
ATOM 1513 N N . GLU A 1 200 ? 3.097 -0.254 -3.696 1.00 92.75 200 GLU A N 1
ATOM 1514 C CA . GLU A 1 200 ? 2.147 -1.112 -2.992 1.00 92.75 200 GLU A CA 1
ATOM 1515 C C . GLU A 1 200 ? 2.843 -2.289 -2.293 1.00 92.75 200 GLU A C 1
ATOM 1517 O O . GLU A 1 200 ? 2.577 -2.556 -1.123 1.00 92.75 200 GLU A O 1
ATOM 1522 N N . ILE A 1 201 ? 3.806 -2.949 -2.952 1.00 93.75 201 ILE A N 1
ATOM 1523 C CA . ILE A 1 201 ? 4.604 -4.017 -2.321 1.00 93.75 201 ILE A CA 1
ATOM 1524 C C . ILE A 1 201 ? 5.340 -3.485 -1.090 1.00 93.75 201 ILE A C 1
ATOM 1526 O O . ILE A 1 201 ? 5.331 -4.127 -0.041 1.00 93.75 201 ILE A O 1
ATOM 1530 N N . VAL A 1 202 ? 5.978 -2.319 -1.211 1.00 93.00 202 VAL A N 1
ATOM 1531 C CA . VAL A 1 202 ? 6.734 -1.701 -0.113 1.00 93.00 202 VAL A CA 1
ATOM 1532 C C . VAL A 1 202 ? 5.805 -1.341 1.042 1.00 93.00 202 VAL A C 1
ATOM 1534 O O . VAL A 1 202 ? 6.120 -1.670 2.183 1.00 93.00 202 VAL A O 1
ATOM 1537 N N . TYR A 1 203 ? 4.645 -0.747 0.759 1.00 92.69 203 TYR A N 1
ATOM 1538 C CA . TYR A 1 203 ? 3.652 -0.400 1.774 1.00 92.69 203 TYR A CA 1
ATOM 1539 C C . TYR A 1 203 ? 3.109 -1.627 2.502 1.00 92.69 203 TYR A C 1
ATOM 1541 O O . TYR A 1 203 ? 3.017 -1.611 3.729 1.00 92.69 203 TYR A O 1
ATOM 1549 N N . ILE A 1 204 ? 2.772 -2.696 1.776 1.00 93.69 204 ILE A N 1
ATOM 1550 C CA . ILE A 1 204 ? 2.276 -3.937 2.381 1.00 93.69 204 ILE A CA 1
ATOM 1551 C C . ILE A 1 204 ? 3.353 -4.559 3.277 1.00 93.69 204 ILE A C 1
ATOM 1553 O O . ILE A 1 204 ? 3.055 -4.953 4.404 1.00 93.69 204 ILE A O 1
ATOM 1557 N N . LEU A 1 205 ? 4.601 -4.631 2.799 1.00 93.94 205 LEU A N 1
ATOM 1558 C CA . LEU A 1 205 ? 5.711 -5.189 3.570 1.00 93.94 205 LEU A CA 1
ATOM 1559 C C . LEU A 1 205 ? 6.001 -4.364 4.825 1.00 93.94 205 LEU A C 1
ATOM 1561 O O . LEU A 1 205 ? 6.078 -4.939 5.906 1.00 93.94 205 LEU A O 1
ATOM 1565 N N . ASP A 1 206 ? 6.091 -3.041 4.715 1.00 93.69 206 ASP A N 1
ATOM 1566 C CA . ASP A 1 206 ? 6.302 -2.160 5.869 1.00 93.69 206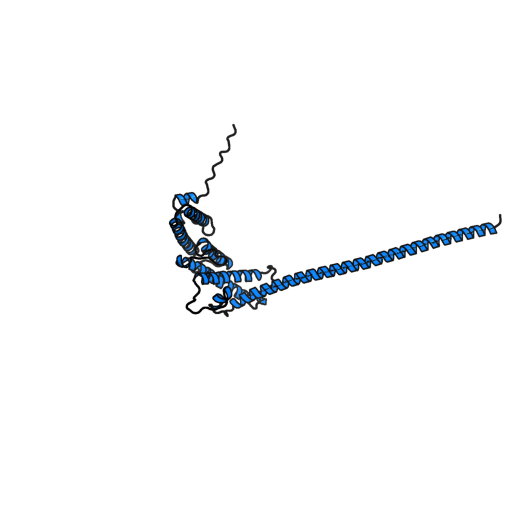 ASP A CA 1
ATOM 1567 C C . ASP A 1 206 ? 5.179 -2.320 6.906 1.00 93.69 206 ASP A C 1
ATOM 1569 O O . ASP A 1 206 ? 5.424 -2.512 8.099 1.00 93.69 206 ASP A O 1
ATOM 1573 N N . ALA A 1 207 ? 3.928 -2.386 6.441 1.00 90.12 207 ALA A N 1
ATOM 1574 C CA . ALA A 1 207 ? 2.759 -2.526 7.299 1.00 90.12 207 ALA A CA 1
ATOM 1575 C C . ALA A 1 207 ? 2.723 -3.835 8.110 1.00 90.12 207 ALA A C 1
ATOM 1577 O O . ALA A 1 207 ? 2.061 -3.859 9.151 1.00 90.12 207 ALA A O 1
ATOM 1578 N N . ILE A 1 208 ? 3.407 -4.897 7.667 1.00 91.56 208 ILE A N 1
ATOM 1579 C CA . ILE A 1 208 ? 3.532 -6.174 8.395 1.00 91.56 208 ILE A CA 1
ATOM 1580 C C . ILE A 1 208 ? 4.911 -6.378 9.044 1.00 91.56 208 ILE A C 1
ATOM 1582 O O . ILE A 1 208 ? 5.160 -7.452 9.592 1.00 91.56 208 ILE A O 1
ATOM 1586 N N . GLY A 1 209 ? 5.826 -5.404 8.963 1.00 92.25 209 GLY A N 1
ATOM 1587 C CA . GLY A 1 209 ? 7.228 -5.590 9.371 1.00 92.25 209 GLY A CA 1
ATOM 1588 C C . GLY A 1 209 ? 7.962 -6.650 8.537 1.00 92.25 209 GLY A C 1
ATOM 1589 O O . GLY A 1 209 ? 8.827 -7.371 9.033 1.00 92.25 209 GLY A O 1
ATOM 1590 N N . GLY A 1 210 ? 7.551 -6.816 7.283 1.00 91.75 210 GLY A N 1
ATOM 1591 C CA . GLY A 1 210 ? 8.107 -7.749 6.319 1.00 91.75 210 GLY A CA 1
ATOM 1592 C C . GLY A 1 210 ? 9.283 -7.161 5.539 1.00 91.75 210 GLY A C 1
ATOM 1593 O O . GLY A 1 210 ? 9.544 -5.965 5.539 1.00 91.75 210 GLY A O 1
ATOM 1594 N N . GLU A 1 211 ? 9.982 -8.030 4.814 1.00 92.19 211 GLU A N 1
ATOM 1595 C CA . GLU A 1 211 ? 11.116 -7.682 3.966 1.00 92.19 211 GLU A CA 1
ATOM 1596 C C . GLU A 1 211 ? 10.971 -8.378 2.604 1.00 92.19 211 GLU A C 1
ATOM 1598 O O . GLU A 1 211 ? 10.336 -9.438 2.527 1.00 92.19 211 GLU A O 1
ATOM 1603 N N . PRO A 1 212 ? 11.621 -7.877 1.536 1.00 89.75 212 PRO A N 1
ATOM 1604 C CA . PRO A 1 212 ? 11.566 -8.494 0.207 1.00 89.75 212 PRO A CA 1
ATOM 1605 C C . PRO A 1 212 ? 11.940 -9.989 0.165 1.00 89.75 212 PRO A C 1
ATOM 1607 O O . PRO A 1 212 ? 11.441 -10.730 -0.681 1.00 89.75 212 PRO A O 1
ATOM 1610 N N . LYS A 1 213 ? 12.762 -10.475 1.106 1.00 89.25 213 LYS A N 1
ATOM 1611 C CA . LYS A 1 213 ? 13.092 -11.908 1.232 1.00 89.25 213 LYS A CA 1
ATOM 1612 C C . LYS A 1 213 ? 11.877 -12.791 1.513 1.00 89.25 213 LYS A C 1
ATOM 1614 O O . LYS A 1 213 ? 11.819 -13.921 1.039 1.00 89.25 213 LYS A O 1
ATOM 1619 N N . HIS A 1 214 ? 10.865 -12.272 2.206 1.00 90.69 214 HIS A N 1
ATOM 1620 C CA . HIS A 1 214 ? 9.653 -13.029 2.523 1.00 90.69 214 HIS A CA 1
ATOM 1621 C C . HIS A 1 214 ? 8.757 -13.251 1.295 1.00 90.69 214 HIS A C 1
ATOM 1623 O O . HIS A 1 214 ? 7.978 -14.206 1.260 1.00 90.69 214 HIS A O 1
ATOM 1629 N N . ILE A 1 215 ? 8.906 -12.435 0.248 1.00 88.06 215 ILE A N 1
ATOM 1630 C CA . ILE A 1 215 ? 8.213 -12.614 -1.036 1.00 88.06 215 ILE A CA 1
ATOM 1631 C C . ILE A 1 215 ? 9.078 -13.328 -2.088 1.00 88.06 215 ILE A C 1
ATOM 1633 O O . ILE A 1 215 ? 8.693 -13.393 -3.249 1.00 88.06 215 ILE A O 1
ATOM 1637 N N . GLY A 1 216 ? 10.214 -13.909 -1.676 1.00 81.25 216 GLY A N 1
ATOM 1638 C CA . GLY A 1 216 ? 11.104 -14.684 -2.545 1.00 81.25 216 GLY A CA 1
ATOM 1639 C C . GLY A 1 216 ? 12.155 -13.852 -3.287 1.00 81.25 216 GLY A C 1
ATOM 1640 O O . GLY A 1 216 ? 12.695 -14.314 -4.287 1.00 81.25 216 GLY A O 1
ATOM 1641 N N . GLY A 1 217 ? 12.444 -12.629 -2.828 1.00 78.56 217 GLY A N 1
ATOM 1642 C CA . GLY A 1 217 ? 13.376 -11.716 -3.488 1.00 78.56 217 GLY A CA 1
ATOM 1643 C C . GLY A 1 217 ? 14.448 -11.125 -2.571 1.00 78.56 217 GLY A C 1
ATOM 1644 O O . GLY A 1 217 ? 14.689 -11.563 -1.455 1.00 78.56 217 GLY A O 1
ATOM 1645 N N . SER A 1 218 ? 15.109 -10.086 -3.061 1.00 85.44 218 SER A N 1
ATOM 1646 C CA . SER A 1 218 ? 15.958 -9.181 -2.284 1.00 85.44 218 SER A CA 1
ATOM 1647 C C . SER A 1 218 ? 15.526 -7.744 -2.603 1.00 85.44 218 SER A C 1
ATOM 1649 O O . SER A 1 218 ? 14.855 -7.541 -3.622 1.00 85.44 218 SER A O 1
ATOM 1651 N N . PRO A 1 219 ? 15.892 -6.731 -1.795 1.00 86.06 219 PRO A N 1
ATOM 1652 C CA . PRO A 1 219 ? 15.630 -5.335 -2.155 1.00 86.06 219 PRO A CA 1
ATOM 1653 C C . PRO A 1 219 ? 16.157 -4.984 -3.555 1.00 86.06 219 PRO A C 1
ATOM 1655 O O . PRO A 1 219 ? 15.465 -4.338 -4.340 1.00 86.06 219 PRO A O 1
ATOM 1658 N N . ALA A 1 220 ? 17.340 -5.498 -3.910 1.00 88.38 220 ALA A N 1
ATOM 1659 C CA . ALA A 1 220 ? 17.924 -5.324 -5.235 1.00 88.38 220 ALA A CA 1
ATOM 1660 C C . ALA A 1 220 ? 17.094 -6.002 -6.338 1.00 88.38 220 ALA A C 1
ATOM 1662 O O . ALA A 1 220 ? 16.862 -5.390 -7.378 1.00 88.38 220 ALA A O 1
ATOM 1663 N N . HIS A 1 221 ? 16.596 -7.223 -6.112 1.00 86.44 221 HIS A N 1
ATOM 1664 C CA . HIS A 1 221 ? 15.740 -7.912 -7.085 1.00 86.44 221 HIS A CA 1
ATOM 1665 C C . HIS A 1 221 ? 14.416 -7.177 -7.309 1.00 86.44 221 HIS A C 1
ATOM 1667 O O . HIS A 1 221 ? 13.998 -7.015 -8.451 1.00 86.44 221 HIS A O 1
ATOM 1673 N N . LEU A 1 222 ? 13.765 -6.700 -6.242 1.00 88.81 222 LEU A N 1
ATOM 1674 C CA . LEU A 1 222 ? 12.528 -5.925 -6.367 1.00 88.81 222 LEU A CA 1
ATOM 1675 C C . LEU A 1 222 ? 12.768 -4.646 -7.178 1.00 88.81 222 LEU A C 1
ATOM 1677 O O . LEU A 1 222 ? 12.039 -4.366 -8.128 1.00 88.81 222 LEU A O 1
ATOM 1681 N N . ARG A 1 223 ? 13.840 -3.914 -6.853 1.00 91.50 223 ARG A N 1
ATOM 1682 C CA . ARG A 1 223 ? 14.248 -2.721 -7.598 1.00 91.50 223 ARG A CA 1
ATOM 1683 C C . ARG A 1 223 ? 14.509 -3.031 -9.076 1.00 91.50 223 ARG A C 1
ATOM 1685 O O . ARG A 1 223 ? 14.096 -2.274 -9.945 1.00 91.50 223 ARG A O 1
ATOM 1692 N N . GLN A 1 224 ? 15.148 -4.155 -9.392 1.00 91.50 224 GLN A N 1
ATOM 1693 C CA . GLN A 1 224 ? 15.383 -4.551 -10.783 1.00 91.50 224 GLN A CA 1
ATOM 1694 C C . GLN A 1 224 ? 14.089 -4.830 -11.558 1.00 91.50 224 GLN A C 1
ATOM 1696 O O . GLN A 1 224 ? 13.991 -4.410 -12.709 1.00 91.50 224 GLN A O 1
ATOM 1701 N N . TRP A 1 225 ? 13.092 -5.478 -10.949 1.00 91.06 225 TRP A N 1
ATOM 1702 C CA . TRP A 1 225 ? 11.797 -5.724 -11.598 1.00 91.06 225 TRP A CA 1
ATOM 1703 C C . TRP A 1 225 ? 11.039 -4.433 -11.903 1.00 91.06 225 TRP A C 1
ATOM 1705 O O . TRP A 1 225 ? 10.559 -4.254 -13.022 1.00 91.06 225 TRP A O 1
ATOM 1715 N N . VAL A 1 226 ? 11.000 -3.507 -10.941 1.00 92.81 226 VAL A N 1
ATOM 1716 C CA . VAL A 1 226 ? 10.386 -2.188 -11.144 1.00 92.81 226 VAL A CA 1
ATOM 1717 C C . VAL A 1 226 ? 11.121 -1.42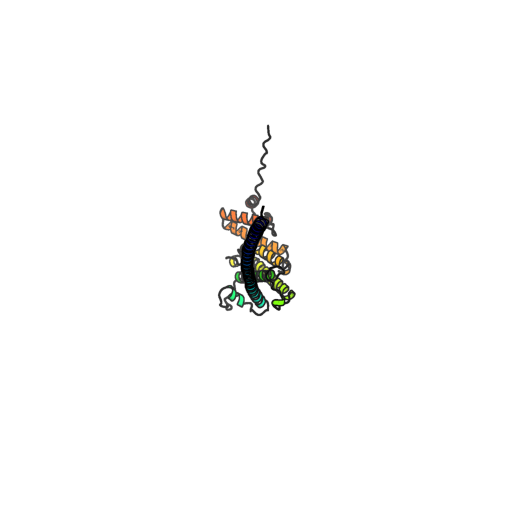2 -12.244 1.00 92.81 226 VAL A C 1
ATOM 1719 O O . VAL A 1 226 ? 10.480 -0.862 -13.129 1.00 92.81 226 VAL A O 1
ATOM 1722 N N . LEU A 1 227 ? 12.459 -1.439 -12.249 1.00 94.38 227 LEU A N 1
ATOM 1723 C CA . LEU A 1 227 ? 13.258 -0.786 -13.288 1.00 94.38 227 LEU A CA 1
ATOM 1724 C C . LEU A 1 227 ? 13.026 -1.383 -14.680 1.00 94.38 227 LEU A C 1
ATOM 1726 O O . LEU A 1 227 ? 12.927 -0.648 -15.664 1.00 94.38 227 LEU A O 1
ATOM 1730 N N . TYR A 1 228 ? 12.959 -2.709 -14.773 1.00 93.38 228 TYR A N 1
ATOM 1731 C CA . TYR A 1 228 ? 12.710 -3.407 -16.029 1.00 93.38 228 TYR A CA 1
ATOM 1732 C C . TYR A 1 228 ? 11.357 -3.003 -16.624 1.00 93.38 228 TYR A C 1
ATOM 1734 O O . TYR A 1 228 ? 11.289 -2.590 -17.783 1.00 93.38 228 TYR A O 1
ATOM 1742 N N . ASP A 1 229 ? 10.296 -3.044 -15.817 1.00 92.25 229 ASP A N 1
ATOM 1743 C CA . ASP A 1 229 ? 8.954 -2.695 -16.280 1.00 92.25 229 ASP A CA 1
ATOM 1744 C C . ASP A 1 229 ? 8.804 -1.185 -16.551 1.00 92.25 229 ASP A C 1
ATOM 1746 O O . ASP A 1 229 ? 8.131 -0.792 -17.505 1.00 92.25 229 ASP A O 1
ATOM 1750 N N . MET A 1 230 ? 9.517 -0.334 -15.801 1.00 93.81 230 MET A N 1
ATOM 1751 C CA . MET A 1 230 ? 9.654 1.100 -16.093 1.00 93.81 230 MET A CA 1
ATOM 1752 C C . MET A 1 230 ? 10.245 1.353 -17.478 1.00 93.81 230 MET A C 1
ATOM 1754 O O . MET A 1 230 ? 9.681 2.122 -18.253 1.00 93.81 230 MET A O 1
ATOM 1758 N N . ARG A 1 231 ? 11.360 0.700 -17.824 1.00 94.69 231 ARG A N 1
ATOM 1759 C CA . ARG A 1 231 ? 11.984 0.852 -19.150 1.00 94.69 231 ARG A CA 1
ATOM 1760 C C . ARG A 1 231 ? 11.039 0.429 -20.270 1.00 94.69 231 ARG A C 1
ATOM 1762 O O . ARG A 1 231 ? 10.951 1.129 -21.278 1.00 94.69 231 ARG A O 1
ATOM 1769 N N . ALA A 1 232 ? 10.322 -0.681 -20.083 1.00 91.50 232 ALA A N 1
ATOM 1770 C CA . ALA A 1 232 ? 9.324 -1.147 -21.040 1.00 91.50 232 ALA A CA 1
ATOM 1771 C C . ALA A 1 232 ? 8.210 -0.106 -21.232 1.00 91.50 232 ALA A C 1
ATOM 1773 O O . ALA A 1 232 ? 7.893 0.253 -22.364 1.00 91.50 232 ALA A O 1
ATOM 1774 N N . ARG A 1 233 ? 7.685 0.460 -20.136 1.00 90.44 233 ARG A N 1
ATOM 1775 C CA . ARG A 1 233 ? 6.652 1.501 -20.196 1.00 90.44 233 ARG A CA 1
ATOM 1776 C C . ARG A 1 233 ? 7.133 2.772 -20.896 1.00 90.44 233 ARG A C 1
ATOM 1778 O O . ARG A 1 233 ? 6.405 3.321 -21.717 1.00 90.44 233 ARG A O 1
ATOM 1785 N N . LEU A 1 234 ? 8.345 3.239 -20.597 1.00 93.81 234 LEU A N 1
ATOM 1786 C CA . LEU A 1 234 ? 8.912 4.416 -21.261 1.00 93.81 234 LEU A CA 1
ATOM 1787 C C . LEU A 1 234 ? 9.080 4.173 -22.768 1.00 93.81 234 LEU A C 1
ATOM 1789 O O . LEU A 1 234 ? 8.787 5.061 -23.562 1.00 93.81 234 LEU A O 1
ATOM 1793 N N . ALA A 1 235 ? 9.508 2.975 -23.178 1.00 92.94 235 ALA A N 1
ATOM 1794 C CA . ALA A 1 235 ? 9.617 2.616 -24.591 1.00 92.94 235 ALA A CA 1
ATOM 1795 C C . ALA A 1 235 ? 8.253 2.601 -25.306 1.00 92.94 235 ALA A C 1
ATOM 1797 O O . ALA A 1 235 ? 8.154 3.129 -26.411 1.00 92.94 235 ALA A O 1
ATOM 1798 N N . GLU A 1 236 ? 7.206 2.066 -24.672 1.00 89.12 236 GLU A N 1
ATOM 1799 C CA . GLU A 1 236 ? 5.832 2.116 -25.199 1.00 89.12 236 GLU A CA 1
ATOM 1800 C C . GLU A 1 236 ? 5.350 3.553 -25.384 1.00 89.12 236 GLU A C 1
ATOM 1802 O O . GLU A 1 236 ? 4.893 3.910 -26.466 1.00 89.12 236 GLU A O 1
ATOM 1807 N N . MET A 1 237 ? 5.507 4.395 -24.357 1.00 91.88 237 MET A N 1
ATOM 1808 C CA . MET A 1 237 ? 5.112 5.800 -24.447 1.00 91.88 237 MET A CA 1
ATOM 1809 C C . MET A 1 237 ? 5.854 6.505 -25.586 1.00 91.88 237 MET A C 1
ATOM 1811 O O . MET A 1 237 ? 5.239 7.248 -26.337 1.00 91.88 237 MET A O 1
ATOM 1815 N N . ARG A 1 238 ? 7.154 6.245 -25.783 1.00 92.75 238 ARG A N 1
ATOM 1816 C CA . ARG A 1 238 ? 7.897 6.795 -26.932 1.00 92.75 238 ARG A CA 1
ATOM 1817 C C . ARG A 1 238 ? 7.331 6.326 -28.273 1.00 92.75 238 ARG A C 1
ATOM 1819 O O . ARG A 1 238 ? 7.296 7.116 -29.211 1.00 92.75 238 ARG A O 1
ATOM 1826 N N . ALA A 1 239 ? 6.899 5.068 -28.363 1.00 92.25 239 ALA A N 1
ATOM 1827 C CA . ALA A 1 239 ? 6.318 4.505 -29.578 1.00 92.25 239 ALA A CA 1
ATOM 1828 C C . ALA A 1 239 ? 4.940 5.104 -29.923 1.00 92.25 239 ALA A C 1
ATOM 1830 O O . ALA A 1 239 ? 4.599 5.146 -31.102 1.00 92.25 239 ALA A O 1
ATOM 1831 N N . GLU A 1 240 ? 4.181 5.614 -28.938 1.00 89.19 240 GLU A N 1
ATOM 1832 C CA . GLU A 1 240 ? 2.947 6.389 -29.182 1.00 89.19 240 GLU A CA 1
ATOM 1833 C C . GLU A 1 240 ? 3.228 7.657 -30.019 1.00 89.19 240 GLU A C 1
ATOM 1835 O O . GLU A 1 240 ? 2.393 8.062 -30.826 1.00 89.19 240 GLU A O 1
ATOM 1840 N N . GLY A 1 241 ? 4.421 8.249 -29.873 1.00 86.94 241 GLY A N 1
ATOM 1841 C CA . GLY A 1 241 ? 4.871 9.414 -30.634 1.00 86.94 241 GLY A CA 1
ATOM 1842 C C . GLY A 1 241 ? 4.176 10.735 -30.268 1.00 86.94 241 GLY A C 1
ATOM 1843 O O . GLY A 1 241 ? 3.168 10.786 -29.567 1.00 86.94 241 GLY A O 1
ATOM 1844 N N . GLY A 1 242 ? 4.737 11.849 -30.747 1.00 86.94 242 GLY A N 1
ATOM 1845 C CA . GLY A 1 242 ? 4.186 13.194 -30.532 1.00 86.94 242 GLY A CA 1
ATOM 1846 C C . GLY A 1 242 ? 4.524 13.836 -29.177 1.00 86.94 242 GLY A C 1
ATOM 1847 O O . GLY A 1 242 ? 5.198 13.260 -28.322 1.00 86.94 242 GLY A O 1
ATOM 1848 N N . THR A 1 243 ? 4.073 15.080 -28.993 1.00 85.81 243 THR A N 1
ATOM 1849 C CA . THR A 1 243 ? 4.420 15.911 -27.825 1.00 85.81 243 THR A CA 1
ATOM 1850 C C . THR A 1 243 ? 3.834 15.371 -26.520 1.00 85.81 243 THR A C 1
ATOM 1852 O O . THR A 1 243 ? 4.535 15.335 -25.511 1.00 85.81 243 THR A O 1
ATOM 1855 N N . ASP A 1 244 ? 2.588 14.891 -26.529 1.00 89.75 244 ASP A N 1
ATOM 1856 C CA . ASP A 1 244 ? 1.924 14.374 -25.323 1.00 89.75 244 ASP A CA 1
ATOM 1857 C C . ASP A 1 244 ? 2.615 13.121 -24.776 1.00 89.75 244 ASP A C 1
ATOM 1859 O O . ASP A 1 244 ? 2.812 12.984 -23.567 1.00 89.75 244 ASP A O 1
ATOM 1863 N N . ALA A 1 245 ? 3.043 12.223 -25.666 1.00 89.31 245 ALA A N 1
ATOM 1864 C CA . ALA A 1 245 ? 3.852 11.063 -25.316 1.00 89.31 245 ALA A CA 1
ATOM 1865 C C . ALA A 1 245 ? 5.170 11.474 -24.646 1.00 89.31 245 ALA A C 1
ATOM 1867 O O . ALA A 1 245 ? 5.525 10.946 -23.590 1.00 89.31 245 ALA A O 1
ATOM 1868 N N . GLN A 1 246 ? 5.863 12.468 -25.208 1.00 89.62 246 GLN A N 1
ATOM 1869 C CA . GLN A 1 246 ? 7.108 12.980 -24.640 1.00 89.62 246 GLN A CA 1
ATOM 1870 C C . GLN A 1 246 ? 6.885 13.587 -23.247 1.00 89.62 246 GLN A C 1
ATOM 1872 O O . GLN A 1 246 ? 7.654 13.308 -22.328 1.00 89.62 246 GLN A O 1
ATOM 1877 N N . VAL A 1 247 ? 5.800 14.340 -23.038 1.00 92.44 247 VAL A N 1
ATOM 1878 C CA . VAL A 1 247 ? 5.433 14.867 -21.711 1.00 92.44 247 VAL A CA 1
ATOM 1879 C C . VAL A 1 247 ? 5.227 13.734 -20.698 1.00 92.44 247 VAL A C 1
ATOM 1881 O O . VAL A 1 247 ? 5.753 13.815 -19.583 1.00 92.44 247 VAL A O 1
ATOM 1884 N N . LYS A 1 248 ? 4.527 12.655 -21.077 1.00 92.06 248 LYS A N 1
ATOM 1885 C CA . LYS A 1 248 ? 4.317 11.481 -20.209 1.00 92.06 248 LYS A CA 1
ATOM 1886 C C . LYS A 1 248 ? 5.634 10.782 -19.851 1.00 92.06 248 LYS A C 1
ATOM 1888 O O . LYS A 1 248 ? 5.850 10.488 -18.674 1.00 92.06 248 LYS A O 1
ATOM 1893 N N . VAL A 1 249 ? 6.526 10.576 -20.827 1.00 94.38 249 VAL A N 1
ATOM 1894 C CA . VAL A 1 249 ? 7.866 9.990 -20.617 1.00 94.38 249 VAL A CA 1
ATOM 1895 C C . VAL A 1 249 ? 8.647 10.797 -19.581 1.00 94.38 249 VAL A C 1
ATOM 1897 O O . VAL A 1 249 ? 9.133 10.235 -18.598 1.00 94.38 249 VAL A O 1
ATOM 1900 N N . ILE A 1 250 ? 8.721 12.123 -19.749 1.00 94.56 250 ILE A N 1
ATOM 1901 C CA . ILE A 1 250 ? 9.449 13.002 -18.823 1.00 94.56 250 ILE A CA 1
ATOM 1902 C C . ILE A 1 250 ? 8.826 12.987 -17.426 1.00 94.56 250 ILE A C 1
ATOM 1904 O O . ILE A 1 250 ? 9.555 12.940 -16.434 1.00 94.56 250 ILE A O 1
ATOM 1908 N N . ALA A 1 251 ? 7.496 13.024 -17.322 1.00 93.44 251 ALA A N 1
ATOM 1909 C CA . ALA A 1 251 ? 6.806 13.007 -16.035 1.00 93.44 251 ALA A CA 1
ATOM 1910 C C . ALA A 1 251 ? 7.081 11.709 -15.259 1.00 93.44 251 ALA A C 1
ATOM 1912 O O . ALA A 1 251 ? 7.476 11.754 -14.091 1.00 93.44 251 ALA A O 1
ATOM 1913 N N . MET A 1 252 ? 6.943 10.561 -15.925 1.00 93.31 252 MET A N 1
ATOM 1914 C CA . MET A 1 252 ? 7.194 9.249 -15.333 1.00 93.31 252 MET A CA 1
ATOM 1915 C C . MET A 1 252 ? 8.673 9.069 -14.951 1.00 93.31 252 MET A C 1
ATOM 1917 O O . MET A 1 252 ? 8.973 8.598 -13.852 1.00 93.31 252 MET A O 1
ATOM 1921 N N . ALA A 1 253 ? 9.606 9.518 -15.795 1.00 94.19 253 ALA A N 1
ATOM 1922 C CA . ALA A 1 253 ? 11.032 9.499 -15.478 1.00 94.19 253 ALA A CA 1
ATOM 1923 C C . ALA A 1 253 ? 11.368 10.380 -14.261 1.00 94.19 253 ALA A C 1
ATOM 1925 O O . ALA A 1 253 ? 12.042 9.924 -13.339 1.00 94.19 253 ALA A O 1
ATOM 1926 N N . LYS A 1 254 ? 10.835 11.609 -14.189 1.00 94.12 254 LYS A N 1
ATOM 1927 C CA . LYS A 1 254 ? 11.010 12.492 -13.019 1.00 94.12 254 LYS A CA 1
ATOM 1928 C C . LYS A 1 254 ? 10.499 11.847 -11.732 1.00 94.12 254 LYS A C 1
ATOM 1930 O O . LYS A 1 254 ? 11.172 11.945 -10.705 1.00 94.12 254 LYS A O 1
ATOM 1935 N N . ALA A 1 255 ? 9.336 11.195 -11.782 1.00 92.12 255 ALA A N 1
ATOM 1936 C CA . ALA A 1 255 ? 8.779 10.483 -10.636 1.00 92.12 255 ALA A CA 1
ATOM 1937 C C . ALA A 1 255 ? 9.709 9.348 -10.178 1.00 92.12 255 ALA A C 1
ATOM 1939 O O . ALA A 1 255 ? 10.026 9.257 -8.997 1.00 92.12 255 ALA A O 1
ATOM 1940 N N . ALA A 1 256 ? 10.228 8.553 -11.113 1.00 92.31 256 ALA A N 1
ATOM 1941 C CA . ALA A 1 256 ? 11.154 7.457 -10.838 1.00 92.31 256 ALA A CA 1
ATOM 1942 C C . ALA A 1 256 ? 12.525 7.925 -10.297 1.00 92.31 256 ALA A C 1
ATOM 1944 O O . ALA A 1 256 ? 13.147 7.222 -9.501 1.00 92.31 256 ALA A O 1
ATOM 1945 N N . MET A 1 257 ? 12.991 9.114 -10.697 1.00 92.50 257 MET A N 1
ATOM 1946 C CA . MET A 1 257 ? 14.263 9.692 -10.240 1.00 92.50 257 MET A CA 1
ATOM 1947 C C . MET A 1 257 ? 14.173 10.355 -8.860 1.00 92.50 257 MET A C 1
ATOM 1949 O O . MET A 1 257 ? 15.146 10.352 -8.108 1.00 92.50 257 MET A O 1
ATOM 1953 N N . LYS A 1 258 ? 13.020 10.942 -8.514 1.00 88.94 258 LYS A N 1
ATOM 1954 C CA . LYS A 1 258 ? 12.819 11.641 -7.230 1.00 88.94 258 LYS A CA 1
ATOM 1955 C C . LYS A 1 258 ? 12.117 10.794 -6.170 1.00 88.94 258 LYS A C 1
ATOM 1957 O O . LYS A 1 258 ? 12.281 11.065 -4.984 1.00 88.94 258 LYS A O 1
ATOM 1962 N N . GLY A 1 259 ? 11.319 9.817 -6.588 1.00 78.94 259 GLY A N 1
ATOM 1963 C CA . GLY A 1 259 ? 10.480 9.012 -5.710 1.00 78.94 259 GLY A CA 1
ATOM 1964 C C . GLY A 1 259 ? 11.290 8.011 -4.897 1.00 78.94 259 GLY A C 1
ATOM 1965 O O . GLY A 1 259 ? 11.954 7.138 -5.457 1.00 78.94 259 GLY A O 1
ATOM 1966 N N . GLU A 1 260 ? 11.199 8.116 -3.574 1.00 79.19 260 GLU A N 1
ATOM 1967 C CA . GLU A 1 260 ? 11.555 7.016 -2.677 1.00 79.19 260 GLU A CA 1
ATOM 1968 C C . GLU A 1 260 ? 10.510 5.895 -2.798 1.00 79.19 260 GLU A C 1
ATOM 1970 O O . GLU A 1 260 ? 9.328 6.205 -2.970 1.00 79.19 260 GLU A O 1
ATOM 1975 N N . PRO A 1 261 ? 10.898 4.610 -2.703 1.00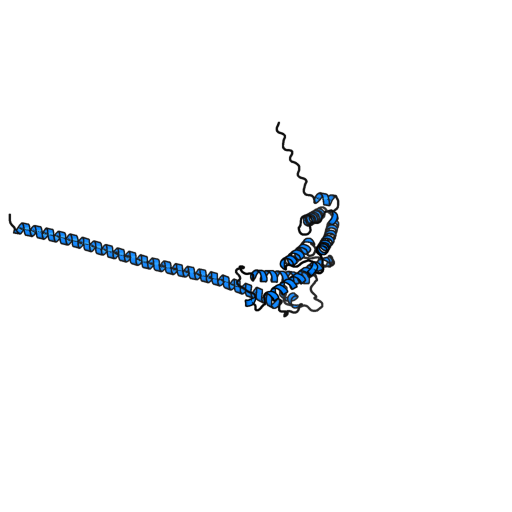 85.06 261 PRO A N 1
ATOM 1976 C CA . PRO A 1 261 ? 12.248 4.090 -2.427 1.00 85.06 261 PRO A CA 1
ATOM 1977 C C . PRO A 1 261 ? 13.109 3.830 -3.682 1.00 85.06 261 PRO A C 1
ATOM 1979 O O . PRO A 1 261 ? 14.126 3.141 -3.613 1.00 85.06 261 PRO A O 1
ATOM 1982 N N . TRP A 1 262 ? 12.690 4.302 -4.857 1.00 87.88 262 TRP A N 1
ATOM 1983 C CA . TRP A 1 262 ? 13.243 3.844 -6.135 1.00 87.88 262 TRP A CA 1
ATOM 1984 C C . TRP A 1 262 ? 14.484 4.611 -6.598 1.00 87.88 262 TRP A C 1
ATOM 1986 O O . TRP A 1 262 ? 15.474 3.977 -6.982 1.00 87.88 262 TRP A O 1
ATOM 1996 N N . LYS A 1 263 ? 14.410 5.952 -6.566 1.00 89.56 263 LYS A N 1
ATOM 1997 C CA . LYS A 1 263 ? 15.473 6.913 -6.922 1.00 89.56 263 LYS A CA 1
ATOM 1998 C C . LYS A 1 263 ? 16.410 6.411 -8.031 1.00 89.56 263 LYS A C 1
ATOM 2000 O O . LYS A 1 263 ? 17.600 6.181 -7.809 1.00 89.56 263 LYS A O 1
ATOM 2005 N N . TYR A 1 264 ? 15.866 6.185 -9.223 1.00 93.62 264 TYR A N 1
ATOM 2006 C CA . TYR A 1 264 ? 16.656 5.748 -10.376 1.00 93.62 264 TYR A CA 1
ATOM 2007 C C . TYR A 1 264 ? 17.451 6.901 -10.992 1.00 93.62 264 TYR A C 1
ATOM 2009 O O . TYR A 1 264 ? 17.054 8.059 -10.929 1.00 93.62 264 TYR A O 1
ATOM 2017 N N . THR A 1 265 ? 18.566 6.588 -11.641 1.00 94.38 265 THR A N 1
ATOM 2018 C CA . THR A 1 265 ? 19.302 7.542 -12.482 1.00 94.38 265 THR A CA 1
ATOM 2019 C C . THR A 1 265 ? 18.741 7.584 -13.907 1.00 94.38 265 THR A C 1
ATOM 2021 O O . THR A 1 265 ? 18.095 6.640 -14.365 1.00 94.38 265 THR A O 1
ATOM 2024 N N . ALA A 1 266 ? 19.033 8.654 -14.655 1.00 93.44 266 ALA A N 1
ATOM 2025 C CA . ALA A 1 266 ? 18.668 8.752 -16.073 1.00 93.44 266 ALA A CA 1
ATOM 2026 C C . ALA A 1 266 ? 19.253 7.592 -16.905 1.00 93.44 266 ALA A C 1
ATOM 2028 O O . ALA A 1 266 ? 18.571 7.019 -17.756 1.00 93.44 266 ALA A O 1
ATOM 2029 N N . THR A 1 267 ? 20.493 7.194 -16.602 1.00 95.44 267 THR A N 1
ATOM 2030 C CA . THR A 1 267 ? 21.164 6.045 -17.224 1.00 95.44 267 THR A CA 1
ATOM 2031 C C . THR A 1 267 ? 20.448 4.738 -16.904 1.00 95.44 267 THR A C 1
ATOM 2033 O O . THR A 1 267 ? 20.203 3.923 -17.793 1.00 95.44 267 THR A O 1
ATOM 2036 N N . GLU A 1 268 ? 20.056 4.530 -15.645 1.00 96.00 268 GLU A N 1
ATOM 2037 C CA . GLU A 1 268 ? 19.264 3.361 -15.270 1.00 96.00 268 GLU A CA 1
ATOM 2038 C C . GLU A 1 268 ? 17.914 3.344 -15.978 1.00 96.00 268 GLU A C 1
ATOM 2040 O O . GLU A 1 268 ? 17.482 2.280 -16.388 1.00 96.00 268 GLU A O 1
ATOM 2045 N N . LEU A 1 269 ? 17.263 4.477 -16.207 1.00 95.50 269 LEU A N 1
ATOM 2046 C CA . LEU A 1 269 ? 15.992 4.521 -16.936 1.00 95.50 269 LEU A CA 1
ATOM 2047 C C . LEU A 1 269 ? 16.147 4.409 -18.463 1.00 95.50 269 LEU A C 1
ATOM 2049 O O . LEU A 1 269 ? 15.139 4.319 -19.160 1.00 95.50 269 LEU A O 1
ATOM 2053 N N . ALA A 1 270 ? 17.381 4.372 -18.980 1.00 95.56 270 ALA A N 1
ATOM 2054 C CA . ALA A 1 270 ? 17.675 4.405 -20.413 1.00 95.56 270 ALA A CA 1
ATOM 2055 C C . ALA A 1 270 ? 16.986 5.596 -21.111 1.00 95.56 270 ALA A C 1
ATOM 2057 O O . ALA A 1 270 ? 16.287 5.441 -22.118 1.00 95.56 270 ALA A O 1
ATOM 2058 N N . LEU A 1 271 ? 17.134 6.787 -20.524 1.00 94.88 271 LEU A N 1
ATOM 2059 C CA . LEU A 1 271 ? 16.678 8.035 -21.135 1.00 94.88 271 LEU A CA 1
ATOM 2060 C C . LEU A 1 271 ? 17.607 8.446 -22.280 1.00 94.88 271 LEU A C 1
ATOM 2062 O O . LEU A 1 271 ? 18.818 8.223 -22.220 1.00 94.88 271 LEU A O 1
ATOM 2066 N N . THR A 1 272 ? 17.049 9.077 -23.311 1.00 93.88 272 THR A N 1
ATOM 2067 C CA . THR A 1 272 ? 17.856 9.764 -24.328 1.00 93.88 272 THR A CA 1
ATOM 2068 C C . THR A 1 272 ? 18.514 11.015 -23.733 1.00 93.88 272 THR A C 1
ATOM 2070 O O . THR A 1 272 ? 18.142 11.469 -22.651 1.00 93.88 272 THR A O 1
ATOM 2073 N N . ALA A 1 273 ? 19.489 11.604 -24.434 1.00 93.00 273 ALA A N 1
ATOM 2074 C CA . ALA A 1 273 ? 20.154 12.826 -23.970 1.00 93.00 273 ALA A CA 1
ATOM 2075 C C . ALA A 1 273 ? 19.164 13.991 -23.766 1.00 93.00 273 ALA A C 1
ATOM 2077 O O . ALA A 1 273 ? 19.225 14.687 -22.751 1.00 93.00 273 ALA A O 1
ATOM 2078 N N . ASP A 1 274 ? 18.218 14.160 -24.692 1.00 91.38 274 ASP A N 1
ATOM 2079 C CA . ASP A 1 274 ? 17.198 15.208 -24.610 1.00 91.38 274 ASP A CA 1
ATOM 2080 C C . ASP A 1 274 ? 16.216 14.960 -23.462 1.00 91.38 274 ASP A C 1
ATOM 2082 O O . ASP A 1 274 ? 15.843 15.889 -22.744 1.00 91.38 274 ASP A O 1
ATOM 2086 N N . GLU A 1 275 ? 15.830 13.701 -23.242 1.00 93.38 275 GLU A N 1
ATOM 2087 C CA . GLU A 1 275 ? 14.969 13.334 -22.122 1.00 93.38 275 GLU A CA 1
ATOM 2088 C C . GLU A 1 275 ? 15.670 13.543 -20.782 1.00 93.38 275 GLU A C 1
ATOM 2090 O O . GLU A 1 275 ? 15.095 14.152 -19.883 1.00 93.38 275 GLU A O 1
ATOM 2095 N N . ALA A 1 276 ? 16.926 13.105 -20.661 1.00 91.94 276 ALA A N 1
ATOM 2096 C CA . ALA A 1 276 ? 17.734 13.318 -19.467 1.00 91.94 276 ALA A CA 1
ATOM 2097 C C . ALA A 1 276 ? 17.823 14.815 -19.135 1.00 91.94 276 ALA A C 1
ATOM 2099 O O . ALA A 1 276 ? 17.476 15.220 -18.024 1.00 91.94 276 ALA A O 1
ATOM 2100 N N . LYS A 1 277 ? 18.139 15.656 -20.127 1.00 92.25 277 LYS A N 1
ATOM 2101 C CA . LYS A 1 277 ? 18.168 17.117 -19.972 1.00 92.25 277 LYS A CA 1
ATOM 2102 C C . LYS A 1 277 ? 16.813 17.694 -19.543 1.00 92.25 277 LYS A C 1
ATOM 2104 O O . LYS A 1 277 ? 16.757 18.572 -18.688 1.00 92.25 277 LYS A O 1
ATOM 2109 N N . ALA A 1 278 ? 15.706 17.199 -20.094 1.00 89.06 278 ALA A N 1
ATOM 2110 C CA . ALA A 1 278 ? 14.360 17.644 -19.723 1.00 89.06 278 ALA A CA 1
ATOM 2111 C C . ALA A 1 278 ? 13.903 17.150 -18.330 1.00 89.06 278 ALA A C 1
ATOM 2113 O O . ALA A 1 278 ? 12.963 17.710 -17.743 1.00 89.06 278 ALA A O 1
ATOM 2114 N N . THR A 1 279 ? 14.553 16.114 -17.784 1.00 87.00 279 THR A N 1
ATOM 2115 C CA . THR A 1 279 ? 14.310 15.621 -16.419 1.00 87.00 279 THR A CA 1
ATOM 2116 C C . THR A 1 279 ? 15.033 16.407 -15.326 1.00 87.00 279 THR A C 1
ATOM 2118 O O . THR A 1 279 ? 14.573 16.398 -14.179 1.00 87.00 279 THR A O 1
ATOM 2121 N N . GLU A 1 280 ? 16.089 17.145 -15.671 1.00 81.00 280 GLU A N 1
ATOM 2122 C CA . GLU A 1 280 ? 16.822 17.995 -14.734 1.00 81.00 280 GLU A CA 1
ATOM 2123 C C . GLU A 1 280 ? 15.948 19.164 -14.229 1.00 81.00 280 GLU A C 1
ATOM 2125 O O . GLU A 1 280 ? 15.083 19.675 -14.953 1.00 81.00 280 GLU A O 1
ATOM 2130 N N . PRO A 1 281 ? 16.112 19.596 -12.963 1.00 64.50 281 PRO A N 1
ATOM 2131 C CA . PRO A 1 281 ? 15.527 20.854 -12.525 1.00 64.50 281 PRO A CA 1
ATOM 2132 C C . PRO A 1 281 ? 16.096 21.989 -13.387 1.00 64.50 281 PRO A C 1
ATOM 2134 O O . PRO A 1 281 ? 17.286 21.954 -13.702 1.00 64.50 281 PRO A O 1
ATOM 2137 N N . PRO A 1 282 ? 15.295 23.004 -13.760 1.00 58.00 282 PRO A N 1
ATOM 2138 C CA . PRO A 1 282 ? 15.837 24.158 -14.458 1.00 58.00 282 PRO A CA 1
ATOM 2139 C C . PRO A 1 282 ? 16.957 24.742 -13.598 1.00 58.00 282 PRO A C 1
ATOM 2141 O O . PRO A 1 282 ? 16.723 25.116 -12.446 1.00 58.00 282 PRO A O 1
ATOM 2144 N N . VAL A 1 283 ? 18.178 24.769 -14.139 1.00 51.59 283 VAL A N 1
ATOM 2145 C CA . VAL A 1 283 ? 19.306 25.449 -13.504 1.00 51.59 283 VAL A CA 1
ATOM 2146 C C . VAL A 1 283 ? 18.841 26.879 -13.281 1.00 51.59 283 VAL A C 1
ATOM 2148 O O . VAL A 1 283 ? 18.495 27.573 -14.241 1.00 51.59 283 VAL A O 1
ATOM 2151 N N . GLY A 1 284 ? 18.724 27.276 -12.012 1.00 47.81 284 GLY A N 1
ATOM 2152 C CA . GLY A 1 284 ? 18.283 28.614 -11.658 1.00 47.81 284 GLY A CA 1
ATOM 2153 C C . GLY A 1 284 ? 19.108 29.609 -12.457 1.00 47.81 284 GLY A C 1
ATOM 2154 O O . GLY A 1 284 ? 20.338 29.563 -12.413 1.00 47.81 284 GLY A O 1
ATOM 2155 N N . LYS A 1 285 ? 18.442 30.488 -13.215 1.00 43.06 285 LYS A N 1
ATOM 2156 C CA . LYS A 1 285 ? 19.094 31.716 -13.657 1.00 43.06 285 LYS A CA 1
ATOM 2157 C C . LYS A 1 285 ? 19.626 32.345 -12.377 1.00 43.06 285 LYS A C 1
ATOM 2159 O O . LYS A 1 285 ? 18.827 32.697 -11.511 1.00 43.06 285 LYS A O 1
ATOM 2164 N N . GLN A 1 286 ? 20.947 32.404 -12.225 1.00 42.84 286 GLN A N 1
ATOM 2165 C CA . GLN A 1 286 ? 21.537 33.305 -11.253 1.00 42.84 286 GLN A CA 1
ATOM 2166 C C . GLN A 1 286 ? 20.948 34.670 -11.589 1.00 42.84 286 GLN A C 1
ATOM 2168 O O . GLN A 1 286 ? 21.147 35.188 -12.687 1.00 42.84 286 GLN A O 1
ATOM 2173 N N . VAL A 1 287 ? 20.097 35.173 -10.701 1.00 42.38 287 VAL A N 1
ATOM 2174 C CA . VAL A 1 287 ? 19.710 36.572 -10.726 1.00 42.38 287 VAL A CA 1
ATOM 2175 C C . VAL A 1 287 ? 21.019 37.290 -10.436 1.00 42.38 287 VAL A C 1
ATOM 2177 O O . VAL A 1 287 ? 21.509 37.227 -9.312 1.00 42.38 287 VAL A O 1
ATOM 2180 N N . GLU A 1 288 ? 21.651 37.843 -11.471 1.00 42.47 288 GLU A N 1
ATOM 2181 C CA . GLU A 1 288 ? 22.728 38.805 -11.276 1.00 42.47 288 GLU A CA 1
ATOM 2182 C C . GLU A 1 288 ? 22.140 39.919 -10.413 1.00 42.47 288 GLU A C 1
ATOM 2184 O O . GLU A 1 288 ? 21.259 40.662 -10.852 1.00 42.47 288 GLU A O 1
ATOM 2189 N N . GLU A 1 289 ? 22.563 39.983 -9.150 1.00 42.75 289 GLU A N 1
ATOM 2190 C CA . GLU A 1 289 ? 22.305 41.153 -8.327 1.00 42.75 289 GLU A CA 1
ATOM 2191 C C . GLU A 1 289 ? 22.858 42.369 -9.077 1.00 42.75 289 GLU A C 1
ATOM 2193 O O . GLU A 1 289 ? 24.011 42.339 -9.531 1.00 42.75 289 GLU A O 1
ATOM 2198 N N . PRO A 1 290 ? 22.063 43.437 -9.248 1.00 45.88 290 PRO A N 1
ATOM 2199 C CA . PRO A 1 290 ? 22.567 44.640 -9.874 1.00 45.88 290 PRO A CA 1
ATOM 2200 C C . PRO A 1 290 ? 23.704 45.168 -9.002 1.00 45.88 290 PRO A C 1
ATOM 2202 O O . PRO A 1 290 ? 23.523 45.468 -7.821 1.00 45.88 290 PRO A O 1
ATOM 2205 N N . LYS A 1 291 ? 24.901 45.272 -9.586 1.00 48.44 291 LYS A N 1
ATOM 2206 C CA . LYS A 1 291 ? 25.99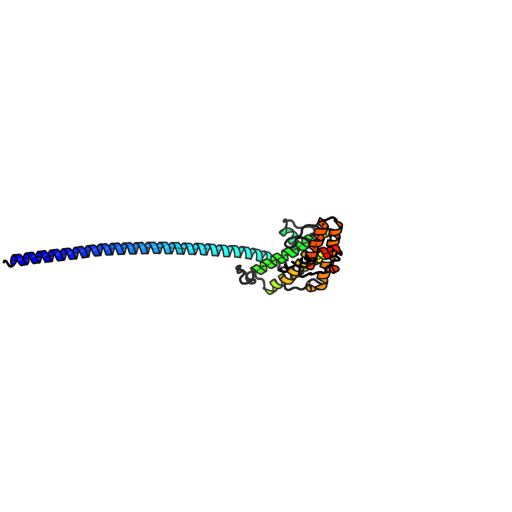3 46.028 -8.978 1.00 48.44 291 LYS A CA 1
ATOM 2207 C C . LYS A 1 291 ? 25.521 47.473 -8.871 1.00 48.44 291 LYS A C 1
ATOM 2209 O O . LYS A 1 291 ? 25.413 48.158 -9.883 1.00 48.44 291 LYS A O 1
ATOM 2214 N N . ASN A 1 292 ? 25.212 47.894 -7.649 1.00 48.09 292 ASN A N 1
ATOM 2215 C CA . ASN A 1 292 ? 24.947 49.289 -7.331 1.00 48.09 292 ASN A CA 1
ATOM 2216 C C . ASN A 1 292 ? 26.164 50.124 -7.747 1.00 48.09 292 ASN A C 1
ATOM 2218 O O . ASN A 1 292 ? 27.267 49.913 -7.234 1.00 48.09 292 ASN A O 1
ATOM 2222 N N . GLY A 1 293 ? 25.939 51.028 -8.696 1.00 43.47 293 GLY A N 1
ATOM 2223 C CA . GLY A 1 293 ? 26.810 52.148 -9.035 1.00 43.47 293 GLY A CA 1
ATOM 2224 C C . GLY A 1 293 ? 26.115 53.450 -8.687 1.00 43.47 293 GLY A C 1
ATOM 2225 O O . GLY A 1 293 ? 24.864 53.471 -8.762 1.00 43.47 293 GLY A O 1
#